Protein AF-A0A7S3A4P8-F1 (afdb_monomer_lite)

Radius of gyration: 25.16 Å; chains: 1; bounding box: 89×38×75 Å

Structure (mmCIF, N/CA/C/O backbone):
data_AF-A0A7S3A4P8-F1
#
_entry.id   AF-A0A7S3A4P8-F1
#
loop_
_atom_site.group_PDB
_atom_site.id
_atom_site.type_symbol
_atom_site.label_atom_id
_atom_site.label_alt_id
_atom_site.label_comp_id
_atom_site.label_asym_id
_atom_site.label_entity_id
_atom_site.label_seq_id
_atom_site.pdbx_PDB_ins_code
_atom_site.Cartn_x
_atom_site.Cartn_y
_atom_site.Cartn_z
_atom_site.occupancy
_atom_site.B_iso_or_equiv
_atom_site.auth_seq_id
_atom_site.auth_comp_id
_atom_site.auth_asym_id
_atom_site.auth_atom_id
_atom_site.pdbx_PDB_model_num
ATOM 1 N N . MET A 1 1 ? -5.738 13.377 -5.990 1.00 32.62 1 MET A N 1
ATOM 2 C CA . MET A 1 1 ? -5.061 13.001 -4.721 1.00 32.62 1 MET A CA 1
ATOM 3 C C . MET A 1 1 ? -5.309 13.958 -3.546 1.00 32.62 1 MET A C 1
ATOM 5 O O . MET A 1 1 ? -5.282 13.482 -2.419 1.00 32.62 1 MET A O 1
ATOM 9 N N . VAL A 1 2 ? -5.597 15.255 -3.749 1.00 24.94 2 VAL A N 1
ATOM 10 C CA . VAL A 1 2 ? -5.834 16.219 -2.642 1.00 24.94 2 VAL A CA 1
ATOM 11 C C . VAL A 1 2 ? -7.031 15.843 -1.745 1.00 24.94 2 VAL A C 1
ATOM 13 O O . VAL A 1 2 ? -6.952 16.003 -0.531 1.00 24.94 2 VAL A O 1
ATOM 16 N N . HIS A 1 3 ? -8.093 15.246 -2.296 1.00 33.25 3 HIS A N 1
ATOM 17 C CA . HIS A 1 3 ? -9.277 14.867 -1.512 1.00 33.25 3 HIS A CA 1
ATOM 18 C C . HIS A 1 3 ? -9.057 13.696 -0.534 1.00 33.25 3 HIS A C 1
ATOM 20 O O . HIS A 1 3 ? -9.691 13.667 0.513 1.00 33.25 3 HIS A O 1
ATOM 26 N N . LEU A 1 4 ? -8.127 12.768 -0.796 1.00 40.97 4 LEU A N 1
ATOM 27 C CA . LEU A 1 4 ? -7.913 11.577 0.049 1.00 40.97 4 LEU A CA 1
ATOM 28 C C . LEU A 1 4 ? -7.166 11.871 1.359 1.00 40.97 4 LEU A C 1
ATOM 30 O O . LEU A 1 4 ? -7.434 11.226 2.372 1.00 40.97 4 LEU A O 1
ATOM 34 N N . ARG A 1 5 ? -6.307 12.901 1.386 1.00 39.91 5 ARG A N 1
ATOM 35 C CA . ARG A 1 5 ? -5.620 13.329 2.621 1.00 39.91 5 ARG A CA 1
ATOM 36 C C . ARG A 1 5 ? -6.593 13.820 3.699 1.00 39.91 5 ARG A C 1
ATOM 38 O O . ARG A 1 5 ? -6.334 13.623 4.883 1.00 39.91 5 ARG A O 1
ATOM 45 N N . GLN A 1 6 ? -7.723 14.413 3.304 1.00 45.78 6 GLN A N 1
ATOM 46 C CA . GLN A 1 6 ? -8.772 14.834 4.240 1.00 45.78 6 GLN A CA 1
ATOM 47 C C . GLN A 1 6 ? -9.536 13.636 4.827 1.00 45.78 6 GLN A C 1
ATOM 49 O O . GLN A 1 6 ? -9.876 13.660 6.006 1.00 45.78 6 GLN A O 1
ATOM 54 N N . PHE A 1 7 ? -9.740 12.554 4.066 1.00 52.50 7 PHE A N 1
ATOM 55 C CA . PHE A 1 7 ? -10.473 11.375 4.549 1.00 52.50 7 PHE A CA 1
ATOM 56 C C . PHE A 1 7 ? -9.716 10.580 5.615 1.00 52.50 7 PHE A C 1
ATOM 58 O O . PHE A 1 7 ? -10.339 10.105 6.563 1.00 52.50 7 PHE A O 1
ATOM 65 N N . PHE A 1 8 ? -8.384 10.488 5.539 1.00 56.59 8 PHE A N 1
ATOM 66 C CA . PHE A 1 8 ? -7.608 9.817 6.590 1.00 56.59 8 PHE A CA 1
ATOM 67 C C . PHE A 1 8 ? -7.733 10.522 7.954 1.00 56.59 8 PHE A C 1
ATOM 69 O O . PHE A 1 8 ? -7.636 9.890 9.001 1.00 56.59 8 PHE A O 1
ATOM 76 N N . ALA A 1 9 ? -8.004 11.832 7.990 1.00 59.31 9 ALA A N 1
ATOM 77 C CA . ALA A 1 9 ? -8.323 12.525 9.242 1.00 59.31 9 ALA A CA 1
ATOM 78 C C . ALA A 1 9 ? -9.655 12.065 9.871 1.00 59.31 9 ALA A C 1
ATOM 80 O O . ALA A 1 9 ? -9.803 12.142 11.085 1.00 59.31 9 ALA A O 1
ATOM 81 N N . LEU A 1 10 ? -10.599 11.547 9.078 1.00 61.94 10 LEU A N 1
ATOM 82 C CA . LEU A 1 10 ? -11.950 11.195 9.537 1.00 61.94 10 LEU A CA 1
ATOM 83 C C . LEU A 1 10 ? -12.049 9.812 10.193 1.00 61.94 10 LEU A C 1
ATOM 85 O O . LEU A 1 10 ? -12.981 9.571 10.962 1.00 61.94 10 LEU A O 1
ATOM 89 N N . VAL A 1 11 ? -11.114 8.915 9.870 1.00 74.12 11 VAL A N 1
ATOM 90 C CA . VAL A 1 11 ? -11.116 7.507 10.309 1.00 74.12 11 VAL A CA 1
ATOM 91 C C . VAL A 1 11 ? -9.957 7.160 11.249 1.00 74.12 11 VAL A C 1
ATOM 93 O O . VAL A 1 11 ? -9.814 6.006 11.647 1.00 74.12 11 VAL A O 1
ATOM 96 N N . ARG A 1 12 ? -9.108 8.134 11.600 1.00 77.19 12 ARG A N 1
ATOM 97 C CA . ARG A 1 12 ? -8.038 7.968 12.594 1.00 77.19 12 ARG A CA 1
ATOM 98 C C . ARG A 1 12 ? -8.601 7.823 14.006 1.00 77.19 12 ARG A C 1
ATOM 100 O O . ARG A 1 12 ? -9.715 8.257 14.279 1.00 77.19 12 ARG A O 1
ATOM 107 N N . TYR A 1 13 ? -7.805 7.247 14.906 1.00 78.44 13 TYR A N 1
ATOM 108 C CA . TYR A 1 13 ? -8.153 7.211 16.322 1.00 78.44 13 TYR A CA 1
ATOM 109 C C . TYR A 1 13 ? -8.123 8.622 16.945 1.00 78.44 13 TYR A C 1
ATOM 111 O O . TYR A 1 13 ? -7.367 9.483 16.478 1.00 78.44 13 TYR A O 1
ATOM 119 N N . PRO A 1 14 ? -8.899 8.864 18.022 1.00 76.00 14 PRO A N 1
ATOM 120 C CA . PRO A 1 14 ? -9.056 10.188 18.628 1.00 76.00 14 PRO A CA 1
ATOM 121 C C . PRO A 1 14 ? -7.766 10.957 18.969 1.00 76.00 14 PRO A C 1
ATOM 123 O O . PRO A 1 14 ? -7.752 12.162 18.720 1.00 76.00 14 PRO A O 1
ATOM 126 N N . PRO A 1 15 ? -6.670 10.333 19.457 1.00 75.69 15 PRO A N 1
ATOM 127 C CA . PRO A 1 15 ? -5.444 11.071 19.781 1.00 75.69 15 PRO A CA 1
ATOM 128 C C . PRO A 1 15 ? -4.848 11.848 18.598 1.00 75.69 15 PRO A C 1
ATOM 130 O O . PRO A 1 15 ? -4.254 12.903 18.791 1.00 75.69 15 PRO A O 1
ATOM 133 N N . LEU A 1 16 ? -5.046 11.375 17.359 1.00 70.06 16 LEU A N 1
ATOM 134 C CA . LEU A 1 16 ? -4.562 12.064 16.155 1.00 70.06 16 LEU A CA 1
ATOM 135 C C . LEU A 1 16 ? -5.534 13.108 15.594 1.00 70.06 16 LEU A C 1
ATOM 137 O O . LEU A 1 16 ? -5.172 13.824 14.660 1.00 70.06 16 LEU A O 1
ATOM 141 N N . ALA A 1 17 ? -6.755 13.196 16.123 1.00 66.50 17 ALA A N 1
ATOM 142 C CA . ALA A 1 17 ? -7.724 14.220 15.734 1.00 66.50 17 ALA A CA 1
ATOM 143 C C . ALA A 1 17 ? -7.526 15.541 16.502 1.00 66.50 17 ALA A C 1
ATOM 145 O O . ALA A 1 17 ? -8.102 16.561 16.136 1.00 66.50 17 ALA A O 1
ATOM 146 N N . CYS A 1 18 ? -6.677 15.549 17.533 1.00 65.88 18 CYS A N 1
ATOM 147 C CA . CYS A 1 18 ? -6.328 16.730 18.317 1.00 65.88 18 CYS A CA 1
ATOM 148 C C . CYS A 1 18 ? -5.324 17.641 17.594 1.00 65.88 18 CYS A C 1
ATOM 150 O O . CYS A 1 18 ? -4.137 17.633 17.914 1.00 65.88 18 CYS A O 1
ATOM 152 N N . ASN A 1 19 ? -5.791 18.449 16.636 1.00 58.31 19 ASN A N 1
ATOM 153 C CA . ASN A 1 19 ? -5.003 19.567 16.096 1.00 58.31 19 ASN A CA 1
ATOM 154 C C . ASN A 1 19 ? -5.869 20.594 15.326 1.00 58.31 19 ASN A C 1
ATOM 156 O O . ASN A 1 19 ? -6.194 20.335 14.166 1.00 58.31 19 ASN A O 1
ATOM 160 N N . PRO A 1 20 ? -6.240 21.772 15.877 1.00 61.41 20 PRO A N 1
ATOM 161 C CA . PRO A 1 20 ? -6.167 22.232 17.273 1.00 61.41 20 PRO A CA 1
ATOM 162 C C . PRO A 1 20 ? -7.420 21.888 18.098 1.00 61.41 20 PRO A C 1
ATOM 164 O O . PRO A 1 20 ? -7.458 22.099 19.306 1.00 61.41 20 PRO A O 1
ATOM 167 N N . THR A 1 21 ? -8.474 21.389 17.454 1.00 59.25 21 THR A N 1
ATOM 168 C CA . THR A 1 21 ? -9.734 21.037 18.106 1.00 59.25 21 THR A CA 1
ATOM 169 C C . THR A 1 21 ? -9.764 19.524 18.265 1.00 59.25 21 THR A C 1
ATOM 171 O O . THR A 1 21 ? -9.708 18.801 17.281 1.00 59.25 21 THR A O 1
ATOM 174 N N . CYS A 1 22 ? -9.789 19.028 19.503 1.00 73.00 22 CYS A N 1
ATOM 175 C CA . CYS A 1 22 ? -9.879 17.600 19.836 1.00 73.00 22 CYS A CA 1
ATOM 176 C C . CYS A 1 22 ? -11.269 17.031 19.530 1.00 73.00 22 CYS A C 1
ATOM 178 O O . CYS A 1 22 ? -11.957 16.488 20.396 1.00 73.00 22 CYS A O 1
ATOM 180 N N . LEU A 1 23 ? -11.720 17.224 18.294 1.00 80.25 23 LEU A N 1
ATOM 181 C CA . LEU A 1 23 ? -12.995 16.723 17.832 1.00 80.25 23 LEU A CA 1
ATOM 182 C C . LEU A 1 23 ? -12.914 15.210 17.737 1.00 80.25 23 LEU A C 1
ATOM 184 O O . LEU A 1 23 ? -11.952 14.639 17.221 1.00 80.25 23 LEU A O 1
ATOM 188 N N . LYS A 1 24 ? -13.963 14.558 18.229 1.00 82.44 24 LYS A N 1
ATOM 189 C CA . LYS A 1 24 ? -14.109 13.123 18.064 1.00 82.44 24 LYS A CA 1
ATOM 190 C C . LYS A 1 24 ? -14.155 12.800 16.559 1.00 82.44 24 LYS A C 1
ATOM 192 O O . LYS A 1 24 ? -14.921 13.454 15.844 1.00 82.44 24 LYS A O 1
ATOM 197 N N . PRO A 1 25 ? -13.355 11.833 16.069 1.00 85.44 25 PRO A N 1
ATOM 198 C CA . PRO A 1 25 ? -13.359 11.467 14.659 1.00 85.44 25 PRO A CA 1
ATOM 199 C C . PRO A 1 25 ? -14.766 11.103 14.174 1.00 85.44 25 PRO A C 1
ATOM 201 O O . PRO A 1 25 ? -15.573 10.538 14.918 1.00 85.44 25 PRO A O 1
ATOM 204 N N . VAL A 1 26 ? -15.070 11.405 12.910 1.00 87.25 26 VAL A N 1
ATOM 205 C CA . VAL A 1 26 ? -16.412 11.186 12.344 1.00 87.25 26 VAL A CA 1
ATOM 206 C C . VAL A 1 26 ? -16.817 9.718 12.424 1.00 87.25 26 VAL A C 1
ATOM 208 O O . VAL A 1 26 ? -17.963 9.421 12.759 1.00 87.25 26 VAL A O 1
ATOM 211 N N . PHE A 1 27 ? -15.890 8.792 12.170 1.00 88.88 27 PHE A N 1
ATOM 212 C CA . PHE A 1 27 ? -16.201 7.369 12.265 1.00 88.88 27 PHE A CA 1
ATOM 213 C C . PHE A 1 27 ? -16.569 6.951 13.700 1.00 88.88 27 PHE A C 1
ATOM 215 O O . PHE A 1 27 ? -17.558 6.249 13.903 1.00 88.88 27 PHE A O 1
ATOM 222 N N . ASP A 1 28 ? -15.866 7.474 14.706 1.00 89.56 28 ASP A N 1
ATOM 223 C CA . ASP A 1 28 ? -16.180 7.257 16.122 1.00 89.56 28 ASP A CA 1
ATOM 224 C C . ASP A 1 28 ? -17.555 7.828 16.517 1.00 89.56 28 ASP A C 1
ATOM 226 O O . ASP A 1 28 ? -18.261 7.253 17.353 1.00 89.56 28 ASP A O 1
ATOM 230 N N . GLU A 1 29 ? -17.972 8.951 15.924 1.00 90.62 29 GLU A N 1
ATOM 231 C CA . GLU A 1 29 ? -19.337 9.472 16.075 1.00 90.62 29 GLU A CA 1
ATOM 232 C C . GLU A 1 29 ? -20.377 8.551 15.430 1.00 90.62 29 GLU A C 1
ATOM 234 O O . GLU A 1 29 ? -21.422 8.281 16.027 1.00 90.62 29 GLU A O 1
ATOM 239 N N . MET A 1 30 ? -20.099 8.026 14.235 1.00 91.94 30 MET A N 1
ATOM 240 C CA . MET A 1 30 ? -21.000 7.097 13.547 1.00 91.94 30 MET A CA 1
ATOM 241 C C . MET A 1 30 ? -21.188 5.800 14.337 1.00 91.94 30 MET A C 1
ATOM 243 O O . MET A 1 30 ? -22.325 5.347 14.490 1.00 91.94 30 MET A O 1
ATOM 247 N N . VAL A 1 31 ? -20.107 5.237 14.880 1.00 92.38 31 VAL A N 1
ATOM 248 C CA . VAL A 1 31 ? -20.152 4.058 15.759 1.00 92.38 31 VAL A CA 1
ATOM 249 C C . VAL A 1 31 ? -20.925 4.384 17.039 1.00 92.38 31 VAL A C 1
ATOM 251 O O . VAL A 1 31 ? -21.891 3.695 17.369 1.00 92.38 31 VAL A O 1
ATOM 254 N N . GLY A 1 32 ? -20.581 5.484 17.720 1.00 92.56 32 GLY A N 1
ATOM 255 C CA . GLY A 1 32 ? -21.227 5.888 18.975 1.00 92.56 32 GLY A CA 1
ATOM 256 C C . GLY A 1 32 ? -22.731 6.154 18.843 1.00 92.56 32 GLY A C 1
ATOM 257 O O . GLY A 1 32 ? -23.499 5.862 19.758 1.00 92.56 32 GLY A O 1
ATOM 258 N N . ARG A 1 33 ? -23.174 6.651 17.682 1.00 94.31 33 ARG A N 1
ATOM 259 C CA . ARG A 1 33 ? -24.592 6.899 17.363 1.00 94.31 33 ARG A CA 1
ATOM 260 C C . ARG A 1 33 ? -25.286 5.717 16.678 1.00 94.31 33 ARG A C 1
ATOM 262 O O . ARG A 1 33 ? -26.413 5.885 16.208 1.00 94.31 33 ARG A O 1
ATOM 269 N N . LYS A 1 34 ? -24.634 4.550 16.589 1.00 92.56 34 LYS A N 1
ATOM 270 C CA . LYS A 1 34 ? -25.152 3.330 15.937 1.00 92.56 34 LYS A CA 1
ATOM 271 C C . LYS A 1 34 ? -25.607 3.566 14.487 1.00 92.56 34 LYS A C 1
ATOM 273 O O . LYS A 1 34 ? -26.626 3.039 14.046 1.00 92.56 34 LYS A O 1
ATOM 278 N N . LYS A 1 35 ? -24.875 4.407 13.749 1.00 93.31 35 LYS A N 1
ATOM 279 C CA . LYS A 1 35 ? -25.101 4.679 12.316 1.00 93.31 35 LYS A CA 1
ATOM 280 C C . LYS A 1 35 ? -24.370 3.699 11.402 1.00 93.31 35 LYS A C 1
ATOM 282 O O . LYS A 1 35 ? -24.692 3.629 10.222 1.00 93.31 35 LYS A O 1
ATOM 287 N N . VAL A 1 36 ? -23.421 2.943 11.945 1.00 92.75 36 VAL A N 1
ATOM 288 C CA . VAL A 1 36 ? -22.741 1.827 11.279 1.00 92.75 36 VAL A CA 1
ATOM 289 C C . VAL A 1 36 ? -22.970 0.550 12.075 1.00 92.75 36 VAL A C 1
ATOM 291 O O . VAL A 1 36 ? -23.146 0.602 13.292 1.00 92.75 36 VAL A O 1
ATOM 294 N N . LYS A 1 37 ? -23.012 -0.586 11.374 1.00 90.19 37 LYS A N 1
ATOM 295 C CA . LYS A 1 37 ? -23.332 -1.887 11.971 1.00 90.19 37 LYS A CA 1
ATOM 296 C C . LYS A 1 37 ? -22.227 -2.382 12.904 1.00 90.19 37 LYS A C 1
ATOM 298 O O . LYS A 1 37 ? -22.518 -2.824 14.007 1.00 90.19 37 LYS A O 1
ATOM 303 N N . GLU A 1 38 ? -20.985 -2.294 12.446 1.00 94.31 38 GLU A N 1
ATOM 304 C CA . GLU A 1 38 ? -19.797 -2.734 13.174 1.00 94.31 38 GLU A CA 1
ATOM 305 C C . GLU A 1 38 ? -18.810 -1.566 13.307 1.00 94.31 38 GLU A C 1
ATOM 307 O O . GLU A 1 38 ? -18.786 -0.669 12.459 1.00 94.31 38 GLU A O 1
ATOM 312 N N . ASP A 1 39 ? -17.954 -1.590 14.331 1.00 95.56 39 ASP A N 1
ATOM 313 C CA . ASP A 1 39 ? -16.774 -0.714 14.399 1.00 95.56 39 ASP A CA 1
ATOM 314 C C . ASP A 1 39 ? -15.693 -1.248 13.444 1.00 95.56 39 ASP A C 1
ATOM 316 O O . ASP A 1 39 ? -14.699 -1.855 13.839 1.00 95.56 39 ASP A O 1
ATOM 320 N N . MET A 1 40 ? -15.977 -1.133 12.149 1.00 95.31 40 MET A N 1
ATOM 321 C CA . MET A 1 40 ? -15.148 -1.639 11.064 1.00 95.31 40 MET A CA 1
ATOM 322 C C . MET A 1 40 ? -15.393 -0.832 9.796 1.00 95.31 40 MET A C 1
ATOM 324 O O . MET A 1 40 ? -16.529 -0.470 9.497 1.00 95.31 40 MET A O 1
ATOM 328 N N . PHE A 1 41 ? -14.356 -0.597 9.006 1.00 94.81 41 PHE A N 1
ATOM 329 C CA . PHE A 1 41 ? -14.502 -0.070 7.651 1.00 94.81 41 PHE A CA 1
ATOM 330 C C . PHE A 1 41 ? -13.498 -0.733 6.714 1.00 94.81 41 PHE A C 1
ATOM 332 O O . PHE A 1 41 ? -12.514 -1.311 7.165 1.00 94.81 41 PHE A O 1
ATOM 339 N N . SER A 1 42 ? -13.723 -0.655 5.408 1.00 93.75 42 SER A N 1
ATOM 340 C CA . SER A 1 42 ? -12.766 -1.152 4.418 1.00 93.75 42 SER A CA 1
ATOM 341 C C . SER A 1 42 ? -12.573 -0.165 3.286 1.00 93.75 42 SER A C 1
ATOM 343 O O . SER A 1 42 ? -13.532 0.489 2.871 1.00 93.75 42 SER A O 1
ATOM 345 N N . ILE A 1 43 ? -11.352 -0.103 2.767 1.00 91.00 43 ILE A N 1
ATOM 346 C CA . ILE A 1 43 ? -10.963 0.768 1.664 1.00 91.00 43 ILE A CA 1
ATOM 347 C C . ILE A 1 43 ? -10.485 -0.089 0.505 1.00 91.00 43 ILE A C 1
ATOM 349 O O . ILE A 1 43 ? -9.692 -1.012 0.686 1.00 91.00 43 ILE A O 1
ATOM 353 N N . CYS A 1 44 ? -10.946 0.266 -0.685 1.00 87.75 44 CYS A N 1
ATOM 354 C CA . CYS A 1 44 ? -10.480 -0.309 -1.926 1.00 87.75 44 CYS A CA 1
ATOM 355 C C . CYS A 1 44 ? -10.151 0.791 -2.929 1.00 87.75 44 CYS A C 1
ATOM 357 O O . CYS A 1 44 ? -11.019 1.624 -3.195 1.00 87.75 44 CYS A O 1
ATOM 359 N N . PHE A 1 45 ? -8.937 0.804 -3.487 1.00 82.44 45 PHE A N 1
ATOM 360 C CA . PHE A 1 45 ? -8.583 1.745 -4.551 1.00 82.44 45 PHE A CA 1
ATOM 361 C C . PHE A 1 45 ? -8.652 1.112 -5.933 1.00 82.44 45 PHE A C 1
ATOM 363 O O . PHE A 1 45 ? -8.212 -0.012 -6.159 1.00 82.44 45 PHE A O 1
ATOM 370 N N . ALA A 1 46 ? -9.172 1.891 -6.875 1.00 72.25 46 ALA A N 1
ATOM 371 C CA . ALA A 1 46 ? -9.233 1.581 -8.292 1.00 72.25 46 ALA A CA 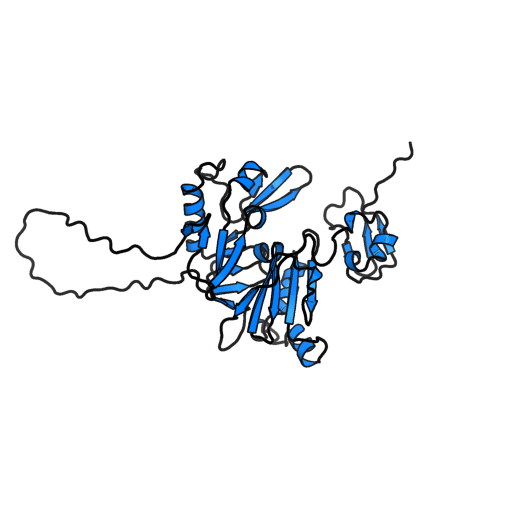1
ATOM 372 C C . ALA A 1 46 ? -8.622 2.738 -9.096 1.00 72.25 46 ALA A C 1
ATOM 374 O O . ALA A 1 46 ? -8.585 3.874 -8.632 1.00 72.25 46 ALA A O 1
ATOM 375 N N . GLY A 1 47 ? -8.171 2.478 -10.328 1.00 60.97 47 GLY A N 1
ATOM 376 C CA . GLY A 1 47 ? -7.415 3.465 -11.117 1.00 60.97 47 GLY A CA 1
ATOM 377 C C . GLY A 1 47 ? -8.084 4.844 -11.252 1.00 60.97 47 GLY A C 1
ATOM 378 O O . GLY A 1 47 ? -7.401 5.858 -11.170 1.00 60.97 47 GLY A O 1
ATOM 379 N N . ALA A 1 48 ? -9.413 4.892 -11.401 1.00 54.41 48 ALA A N 1
ATOM 380 C CA . ALA A 1 48 ? -10.185 6.137 -11.508 1.00 54.41 48 ALA A CA 1
ATOM 381 C C . ALA A 1 48 ? -11.074 6.434 -10.279 1.00 54.41 48 ALA A C 1
ATOM 383 O O . ALA A 1 48 ? -11.904 7.339 -10.339 1.00 54.41 48 ALA A O 1
ATOM 384 N N . GLY A 1 49 ? -10.939 5.677 -9.182 1.00 68.94 49 GLY A N 1
ATOM 385 C CA . GLY A 1 49 ? -11.866 5.755 -8.050 1.00 68.94 49 GLY A CA 1
ATOM 386 C C . GLY A 1 49 ? -11.573 4.752 -6.935 1.00 68.94 49 GLY A C 1
ATOM 387 O O . GLY A 1 49 ? -10.423 4.509 -6.572 1.00 68.94 49 GLY A O 1
ATOM 388 N N . GLY A 1 50 ? -12.625 4.178 -6.363 1.00 76.94 50 GLY A N 1
ATOM 389 C CA . GLY A 1 50 ? -12.520 3.244 -5.247 1.00 76.94 50 GLY A CA 1
ATOM 390 C C . GLY A 1 50 ? -13.772 3.250 -4.382 1.00 76.94 50 GLY A C 1
ATOM 391 O O . GLY A 1 50 ? -14.704 4.012 -4.630 1.00 76.94 50 GLY A O 1
ATOM 392 N N . SER A 1 51 ? -13.783 2.427 -3.337 1.00 81.62 51 SER A N 1
ATOM 393 C CA . SER A 1 51 ? -14.876 2.397 -2.364 1.00 81.62 51 SER A CA 1
ATOM 394 C C . SER A 1 51 ? -14.375 2.446 -0.934 1.00 81.62 51 SER A C 1
ATOM 396 O O . SER A 1 51 ? -13.342 1.873 -0.583 1.00 81.62 51 SER A O 1
ATOM 398 N N . LEU A 1 52 ? -15.160 3.141 -0.117 1.00 87.19 52 LEU A N 1
ATOM 399 C CA . LEU A 1 52 ? -15.088 3.144 1.330 1.00 87.19 52 LEU A CA 1
ATOM 400 C C . LEU A 1 52 ? -16.389 2.530 1.848 1.00 87.19 52 LEU A C 1
ATOM 402 O O . LEU A 1 52 ? -17.463 3.115 1.699 1.00 87.19 52 LEU A O 1
ATOM 406 N N . VAL A 1 53 ? -16.288 1.364 2.476 1.00 87.88 53 VAL A N 1
ATOM 407 C CA . VAL A 1 53 ? -17.426 0.705 3.127 1.00 87.88 53 VAL A CA 1
ATOM 408 C C . VAL A 1 53 ? -17.343 0.975 4.618 1.00 87.88 53 VAL A C 1
ATOM 410 O O . VAL A 1 53 ? -16.330 0.677 5.242 1.00 87.88 53 VAL A O 1
ATOM 413 N N . LEU A 1 54 ? -18.409 1.530 5.190 1.00 91.69 54 LEU A N 1
ATOM 414 C CA . LEU A 1 54 ? -18.515 1.818 6.619 1.00 91.69 54 LEU A CA 1
ATOM 415 C C . LEU A 1 54 ? -19.399 0.766 7.298 1.00 91.69 54 LEU A C 1
ATOM 417 O O . LEU A 1 54 ? -20.504 0.483 6.840 1.00 91.69 54 LEU A O 1
ATOM 421 N N . GLY A 1 55 ? -18.928 0.203 8.406 1.00 92.69 55 GLY A N 1
ATOM 422 C CA . GLY A 1 55 ? -19.614 -0.845 9.163 1.00 92.69 55 GLY A CA 1
ATOM 423 C C . GLY A 1 55 ? -19.423 -2.266 8.635 1.00 92.69 55 GLY A C 1
ATOM 424 O O . GLY A 1 55 ? -20.216 -3.141 8.982 1.00 92.69 55 GLY A O 1
ATOM 425 N N . GLY A 1 56 ? -18.439 -2.504 7.766 1.00 93.31 56 GLY A N 1
ATOM 426 C CA . GLY A 1 56 ? -18.340 -3.744 7.004 1.00 93.31 56 GLY A CA 1
ATOM 427 C C . GLY A 1 56 ? -17.203 -3.758 5.982 1.00 93.31 56 GLY A C 1
ATOM 428 O O . GLY A 1 56 ? -16.420 -2.815 5.892 1.00 93.31 56 GLY A O 1
ATOM 429 N N . PHE A 1 57 ? -17.179 -4.818 5.176 1.00 92.75 57 PHE A N 1
ATOM 430 C CA . PHE A 1 57 ? -16.526 -4.859 3.867 1.00 92.75 57 PHE A CA 1
ATOM 431 C C . PHE A 1 57 ? -17.445 -5.592 2.877 1.00 92.75 57 PHE A C 1
ATOM 433 O O . PHE A 1 57 ? -18.281 -6.396 3.297 1.00 92.75 57 PHE A O 1
ATOM 440 N N . ASP A 1 58 ? -17.312 -5.319 1.577 1.00 88.81 58 ASP A N 1
ATOM 441 C CA . ASP A 1 58 ? -18.030 -6.063 0.532 1.00 88.81 58 ASP A CA 1
ATOM 442 C C . ASP A 1 58 ? -17.134 -7.176 -0.017 1.00 88.81 58 ASP A C 1
ATOM 444 O O . ASP A 1 58 ? -16.099 -6.910 -0.632 1.00 88.81 58 ASP A O 1
ATOM 448 N N . ALA A 1 59 ? -17.541 -8.430 0.186 1.00 89.50 59 ALA A N 1
ATOM 449 C CA . ALA A 1 59 ? -16.807 -9.596 -0.293 1.00 89.50 59 ALA A CA 1
ATOM 450 C C . ALA A 1 59 ? -16.666 -9.630 -1.824 1.00 89.50 59 ALA A C 1
ATOM 452 O O . ALA A 1 59 ? -15.714 -10.219 -2.323 1.00 89.50 59 ALA A O 1
ATOM 453 N N . LYS A 1 60 ? -17.554 -8.962 -2.575 1.00 86.50 60 LYS A N 1
ATOM 454 C CA . LYS A 1 60 ? -17.453 -8.857 -4.041 1.00 86.50 60 LYS A CA 1
ATOM 455 C C . LYS A 1 60 ? -16.263 -8.016 -4.503 1.00 86.50 60 LYS A C 1
ATOM 457 O O . LYS A 1 60 ? -15.919 -8.062 -5.675 1.00 86.50 60 LYS A O 1
ATOM 462 N N . MET A 1 61 ? -15.657 -7.228 -3.613 1.00 87.88 61 MET A N 1
ATOM 463 C CA . MET A 1 61 ? -14.437 -6.475 -3.912 1.00 87.88 61 MET A CA 1
ATOM 464 C C . MET A 1 61 ? -13.164 -7.307 -3.714 1.00 87.88 61 MET A C 1
ATOM 466 O O . MET A 1 61 ? -12.083 -6.818 -4.024 1.00 87.88 61 MET A O 1
ATOM 470 N N . ALA A 1 62 ? -13.266 -8.532 -3.193 1.00 91.06 62 ALA A N 1
ATOM 471 C CA . ALA A 1 62 ? -12.128 -9.383 -2.877 1.00 91.06 62 ALA A CA 1
ATOM 472 C C . ALA A 1 62 ? -12.061 -10.600 -3.814 1.00 91.06 62 ALA A C 1
ATOM 474 O O . ALA A 1 62 ? -13.013 -11.370 -3.914 1.00 91.06 62 ALA A O 1
ATOM 475 N N . LYS A 1 63 ? -10.901 -10.809 -4.443 1.00 91.56 63 LYS A N 1
ATOM 476 C CA . LYS A 1 63 ? -10.557 -12.027 -5.198 1.00 91.56 63 LYS A CA 1
ATOM 477 C C . LYS A 1 63 ? -10.132 -13.178 -4.304 1.00 91.56 63 LYS A C 1
ATOM 479 O O . LYS A 1 63 ? -10.292 -14.342 -4.659 1.00 91.56 63 LYS A O 1
ATOM 484 N N . SER A 1 64 ? -9.529 -12.853 -3.166 1.00 93.06 64 SER A N 1
ATOM 485 C CA . SER A 1 64 ? -9.047 -13.826 -2.195 1.00 93.06 64 SER A CA 1
ATOM 486 C C . SER A 1 64 ? -9.830 -13.715 -0.894 1.00 93.06 64 SER A C 1
ATOM 488 O O . SER A 1 64 ? -10.451 -12.695 -0.596 1.00 93.06 64 SER A O 1
ATOM 490 N N . ARG A 1 65 ? -9.771 -14.764 -0.069 1.00 95.56 65 ARG A N 1
ATOM 491 C CA . ARG A 1 65 ? -10.205 -14.632 1.324 1.00 95.56 65 ARG A CA 1
ATOM 492 C C . ARG A 1 65 ? -9.289 -13.630 2.035 1.00 95.56 65 ARG A C 1
ATOM 494 O O . ARG A 1 65 ? -8.080 -13.680 1.793 1.00 95.56 65 ARG A O 1
AT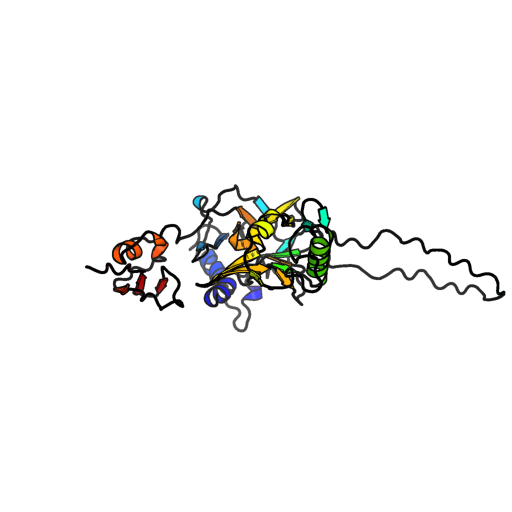OM 501 N N . PRO A 1 66 ? -9.829 -12.750 2.895 1.00 97.44 66 PRO A N 1
ATOM 502 C CA . PRO A 1 66 ? -8.985 -11.887 3.696 1.00 97.44 66 PRO A CA 1
ATOM 503 C C . PRO A 1 66 ? -8.154 -12.696 4.688 1.00 97.44 66 PRO A C 1
ATOM 505 O O . PRO A 1 66 ? -8.703 -13.537 5.407 1.00 97.44 66 PRO A O 1
ATOM 508 N N . PHE A 1 67 ? -6.862 -12.403 4.761 1.00 98.38 67 PHE A N 1
ATOM 509 C CA . PHE A 1 67 ? -6.048 -12.753 5.919 1.00 98.38 67 PHE A CA 1
ATOM 510 C C . PHE A 1 67 ? -6.029 -11.574 6.892 1.00 98.38 67 PHE A C 1
ATOM 512 O O . PHE A 1 67 ? -6.301 -10.436 6.502 1.00 98.38 67 PHE A O 1
ATOM 519 N N . TYR A 1 68 ? -5.745 -11.840 8.167 1.00 98.50 68 TYR A N 1
ATOM 520 C CA . TYR A 1 68 ? -5.795 -10.823 9.215 1.00 98.50 68 TYR A CA 1
ATOM 521 C C . TYR A 1 68 ? -4.508 -10.777 10.022 1.00 98.50 68 TYR A C 1
ATOM 523 O O . TYR A 1 68 ? -3.947 -11.810 10.381 1.00 98.50 68 TYR A O 1
ATOM 531 N N . VAL A 1 69 ? -4.102 -9.564 10.378 1.00 98.31 69 VAL A N 1
ATOM 532 C CA . VAL A 1 69 ? -2.940 -9.283 11.217 1.00 98.31 69 VAL A CA 1
ATOM 533 C C . VAL A 1 69 ? -3.378 -8.475 12.441 1.00 98.31 69 VAL A C 1
ATOM 535 O O . VAL A 1 69 ? -4.133 -7.507 12.297 1.00 98.31 69 VAL A O 1
ATOM 538 N N . PRO A 1 70 ? -2.967 -8.854 13.662 1.00 98.00 70 PRO A N 1
ATOM 539 C CA . PRO A 1 70 ? -3.325 -8.103 14.859 1.00 98.00 70 PRO A CA 1
ATOM 540 C C . PRO A 1 70 ? -2.765 -6.679 14.824 1.00 98.00 70 PRO A C 1
ATOM 542 O O . PRO A 1 70 ? -1.614 -6.461 14.438 1.00 98.00 70 PRO A O 1
ATOM 545 N N . LEU A 1 71 ? -3.559 -5.712 15.282 1.00 96.56 71 LEU A N 1
ATOM 546 C CA . LEU A 1 71 ? -3.036 -4.394 15.617 1.00 96.56 71 LEU A CA 1
ATOM 547 C C . LEU A 1 71 ? -2.172 -4.505 16.874 1.00 96.56 71 LEU A C 1
ATOM 549 O O . LEU A 1 71 ? -2.538 -5.185 17.838 1.00 96.56 71 LEU A O 1
ATOM 553 N N . LEU A 1 72 ? -1.047 -3.794 16.893 1.00 93.62 72 LEU A N 1
ATOM 554 C CA . LEU A 1 72 ? -0.214 -3.706 18.086 1.00 93.62 72 LEU A CA 1
ATOM 555 C C . LEU A 1 72 ? -0.977 -2.999 19.212 1.00 93.62 72 LEU A C 1
ATOM 557 O O . LEU A 1 72 ? -1.743 -2.058 18.988 1.00 93.62 72 LEU A O 1
ATOM 561 N N . LYS A 1 73 ? -0.774 -3.477 20.442 1.00 89.12 73 LYS A N 1
ATOM 562 C CA . LYS A 1 73 ? -1.348 -2.854 21.634 1.00 89.12 73 LYS A CA 1
ATOM 563 C C . LYS A 1 73 ? -0.529 -1.620 21.990 1.00 89.12 73 LYS A C 1
ATOM 565 O O . LYS A 1 73 ? 0.650 -1.727 22.308 1.00 89.12 73 LYS A O 1
ATOM 570 N N . GLU A 1 74 ? -1.177 -0.466 21.974 1.00 83.25 74 GLU A N 1
ATOM 571 C CA . GLU A 1 74 ? -0.594 0.815 22.363 1.00 83.25 74 GLU A CA 1
ATOM 572 C C . GLU A 1 74 ? -1.393 1.395 23.532 1.00 83.25 74 GLU A C 1
ATOM 574 O O . GLU A 1 74 ? -2.607 1.196 23.617 1.00 83.25 74 GLU A O 1
ATOM 579 N N . LYS A 1 75 ? -0.717 2.115 24.437 1.00 76.62 75 LYS A N 1
ATOM 580 C CA . LYS A 1 75 ? -1.366 2.784 25.578 1.00 76.62 75 LYS A CA 1
ATOM 581 C C . LYS A 1 75 ? -2.416 3.795 25.106 1.00 76.62 75 LYS A C 1
ATOM 583 O O . LYS A 1 75 ? -3.486 3.891 25.694 1.00 76.62 75 LYS A O 1
ATOM 588 N N . GLU A 1 76 ? -2.109 4.495 24.018 1.00 76.69 76 GLU A N 1
ATOM 589 C CA . GLU A 1 76 ? -3.020 5.376 23.297 1.00 76.69 76 GLU A CA 1
ATOM 590 C C . GLU A 1 76 ? -2.908 5.052 21.809 1.00 76.69 76 GLU A C 1
ATOM 592 O O . GLU A 1 76 ? -1.920 5.398 21.161 1.00 76.69 76 GLU A O 1
ATOM 597 N N . ARG A 1 77 ? -3.909 4.347 21.267 1.00 77.19 77 ARG A N 1
ATOM 598 C CA . ARG A 1 77 ? -3.941 4.034 19.836 1.00 77.19 77 ARG A CA 1
ATOM 599 C C . ARG A 1 77 ? -4.049 5.330 19.055 1.00 77.19 77 ARG A C 1
ATOM 601 O O . ARG A 1 77 ? -5.038 6.050 19.168 1.00 77.19 77 ARG A O 1
ATOM 608 N N . SER A 1 78 ? -3.038 5.597 18.249 1.00 79.19 78 SER A N 1
ATOM 609 C CA . SER A 1 78 ? -3.003 6.746 17.346 1.00 79.19 78 SER A CA 1
ATOM 610 C C . SER A 1 78 ? -3.129 6.268 15.902 1.00 79.19 78 SER A C 1
ATOM 612 O O . SER A 1 78 ? -4.007 6.716 15.164 1.00 79.19 78 SER A O 1
ATOM 614 N N . PHE A 1 79 ? -2.326 5.274 15.530 1.00 87.56 79 PHE A N 1
ATOM 615 C CA . PHE A 1 79 ? -2.249 4.727 14.181 1.00 87.56 79 PHE A CA 1
ATOM 616 C C . PHE A 1 79 ? -2.738 3.274 14.105 1.00 87.56 79 PHE A C 1
ATOM 618 O O . PHE A 1 79 ? -2.802 2.553 15.099 1.00 87.56 79 PHE A O 1
ATOM 625 N N . TYR A 1 80 ? -3.041 2.815 12.889 1.00 93.38 80 TYR A N 1
ATOM 626 C CA . TYR A 1 80 ? -3.265 1.398 12.597 1.00 93.38 80 TYR A CA 1
ATOM 627 C C . TYR A 1 80 ? -1.919 0.684 12.461 1.00 93.38 80 TYR A C 1
ATOM 629 O O . TYR A 1 80 ? -1.449 0.422 11.351 1.00 93.38 80 TYR A O 1
ATOM 637 N N . ARG A 1 81 ? -1.263 0.453 13.603 1.00 93.81 81 ARG A N 1
ATOM 638 C CA . ARG A 1 81 ? 0.068 -0.151 13.659 1.00 93.81 81 ARG A CA 1
ATOM 639 C C . ARG A 1 81 ? -0.003 -1.674 13.704 1.00 93.81 81 ARG A C 1
ATOM 641 O O . ARG A 1 81 ? -0.740 -2.238 14.510 1.00 93.81 81 ARG A O 1
ATOM 648 N N . VAL A 1 82 ? 0.806 -2.328 12.880 1.00 95.81 82 VAL A N 1
ATOM 649 C CA . VAL A 1 82 ? 0.939 -3.790 12.779 1.00 95.81 82 VAL A CA 1
ATOM 650 C C . VAL A 1 82 ? 2.399 -4.204 12.964 1.00 95.81 82 VAL A C 1
ATOM 652 O O . VAL A 1 82 ? 3.306 -3.401 12.734 1.00 95.81 82 VAL A O 1
ATOM 655 N N . GLY A 1 83 ? 2.630 -5.438 13.414 1.00 95.00 83 GLY A N 1
ATOM 656 C CA . GLY A 1 83 ? 3.974 -5.997 13.583 1.00 95.00 83 GLY A CA 1
ATOM 657 C C . GLY A 1 83 ? 4.513 -6.619 12.294 1.00 95.00 83 GLY A C 1
ATOM 658 O O . GLY A 1 83 ? 3.777 -7.290 11.574 1.00 95.00 83 GLY A O 1
ATOM 659 N N . LEU A 1 84 ? 5.798 -6.419 12.028 1.00 94.06 84 LEU A N 1
ATOM 660 C CA . LEU A 1 84 ? 6.546 -6.947 10.887 1.00 94.06 84 LEU A CA 1
ATOM 661 C C . LEU A 1 84 ? 7.616 -7.945 11.352 1.00 94.06 84 LEU A C 1
ATOM 663 O O . LEU A 1 84 ? 8.009 -7.936 12.517 1.00 94.06 84 LEU A O 1
ATOM 667 N N . ASN A 1 85 ? 8.086 -8.795 10.438 1.00 90.44 85 ASN A N 1
ATOM 668 C CA . ASN A 1 85 ? 9.073 -9.845 10.712 1.00 90.44 85 ASN A CA 1
ATOM 669 C C . ASN A 1 85 ? 10.522 -9.436 10.353 1.00 90.44 85 ASN A C 1
ATOM 671 O O . ASN A 1 85 ? 11.267 -10.218 9.767 1.00 90.44 85 ASN A O 1
ATOM 675 N N . GLU A 1 86 ? 10.903 -8.189 10.663 1.00 87.44 86 GLU A N 1
ATOM 676 C CA . GLU A 1 86 ? 12.280 -7.645 10.633 1.00 87.44 86 GLU A CA 1
ATOM 677 C C . GLU A 1 86 ? 13.032 -7.693 9.287 1.00 87.44 86 GLU A C 1
ATOM 679 O O . GLU A 1 86 ? 14.156 -7.201 9.205 1.00 87.44 86 GLU A O 1
ATOM 684 N N . SER A 1 87 ? 12.436 -8.229 8.222 1.00 87.62 87 SER A N 1
ATOM 685 C CA . SER A 1 87 ? 13.067 -8.488 6.924 1.00 87.62 87 SER A CA 1
ATOM 686 C C . SER A 1 87 ? 12.088 -8.291 5.764 1.00 87.62 87 SER A C 1
ATOM 688 O O . SER A 1 87 ? 10.870 -8.286 5.949 1.00 87.62 87 SER A O 1
ATOM 690 N N . LEU A 1 88 ? 12.637 -8.124 4.561 1.00 92.56 88 LEU A N 1
ATOM 691 C CA . LEU A 1 88 ? 11.913 -8.291 3.299 1.00 92.56 88 LEU A CA 1
ATOM 692 C C . LEU A 1 88 ? 12.292 -9.638 2.692 1.00 92.56 88 LEU A C 1
ATOM 694 O O . LEU A 1 88 ? 13.411 -10.101 2.898 1.00 92.56 88 LEU A O 1
ATOM 698 N N . ILE A 1 89 ? 11.418 -10.227 1.883 1.00 93.62 89 ILE A N 1
ATOM 699 C CA . ILE A 1 89 ? 11.793 -11.347 1.012 1.00 93.62 89 ILE A CA 1
ATOM 700 C C . ILE A 1 89 ? 11.709 -10.850 -0.428 1.00 93.62 89 ILE A C 1
ATOM 702 O O . ILE A 1 89 ? 10.701 -10.279 -0.832 1.00 93.62 89 ILE A O 1
ATOM 706 N N . VAL A 1 90 ? 12.784 -11.004 -1.196 1.00 94.94 90 VAL A N 1
ATOM 707 C CA . VAL A 1 90 ? 12.883 -10.517 -2.576 1.00 94.94 90 VAL A CA 1
ATOM 708 C C . VAL A 1 90 ? 13.266 -11.688 -3.462 1.00 94.94 90 VAL A C 1
ATOM 710 O O . VAL A 1 90 ? 14.336 -12.268 -3.295 1.00 94.94 90 VAL A O 1
ATOM 713 N N . GLY A 1 91 ? 12.360 -12.096 -4.352 1.00 92.44 91 GLY A N 1
ATOM 714 C CA . GLY A 1 91 ? 12.581 -13.269 -5.206 1.00 92.44 91 GLY A CA 1
ATOM 715 C C . GLY A 1 91 ? 12.861 -14.554 -4.413 1.00 92.44 91 GLY A C 1
ATOM 716 O O . GLY A 1 91 ? 13.646 -15.388 -4.853 1.00 92.44 91 GLY A O 1
ATOM 717 N N . GLY A 1 92 ? 12.276 -14.693 -3.217 1.00 90.44 92 GLY A N 1
ATOM 718 C CA . GLY A 1 92 ? 12.517 -15.816 -2.303 1.00 90.44 92 GLY A CA 1
ATOM 719 C C . GLY A 1 92 ? 13.771 -15.691 -1.425 1.00 90.44 92 GLY A C 1
ATOM 720 O O . GLY A 1 92 ? 14.017 -16.567 -0.598 1.00 90.44 92 GLY A O 1
ATOM 721 N N . VAL A 1 93 ? 14.555 -14.617 -1.559 1.00 89.69 93 VAL A N 1
ATOM 722 C CA . VAL A 1 93 ? 15.741 -14.360 -0.729 1.00 89.69 93 VAL A CA 1
ATOM 723 C C . VAL A 1 93 ? 15.395 -13.397 0.399 1.00 89.69 93 VAL A C 1
ATOM 725 O O . VAL A 1 93 ? 14.913 -12.293 0.157 1.00 89.69 93 VAL A O 1
ATOM 728 N N . GLU A 1 94 ? 15.676 -13.788 1.641 1.00 89.12 94 GLU A N 1
ATOM 729 C CA . GLU A 1 94 ? 15.522 -12.903 2.796 1.00 89.12 94 GLU A CA 1
ATOM 730 C C . GLU A 1 94 ? 16.550 -11.761 2.731 1.00 89.12 94 GLU A C 1
ATOM 732 O O . GLU A 1 94 ? 17.754 -11.939 2.934 1.00 89.12 94 GLU A O 1
ATOM 737 N N . VAL A 1 95 ? 16.062 -10.553 2.477 1.00 85.81 95 VAL A N 1
ATOM 738 C CA . VAL A 1 95 ? 16.798 -9.298 2.612 1.00 85.81 95 VAL A CA 1
ATOM 739 C C . VAL A 1 95 ? 16.607 -8.819 4.050 1.00 85.81 95 VAL A C 1
ATOM 741 O O . VAL A 1 95 ? 15.825 -7.918 4.360 1.00 85.81 95 VAL A O 1
ATOM 744 N N . GLY A 1 96 ? 17.298 -9.518 4.950 1.00 67.19 96 GLY A N 1
ATOM 745 C CA . GLY A 1 96 ? 17.292 -9.265 6.384 1.00 67.19 96 GLY A CA 1
ATOM 746 C C . GLY A 1 96 ? 18.263 -8.164 6.807 1.00 67.19 96 GLY A C 1
ATOM 747 O O . GLY A 1 96 ? 19.245 -7.834 6.136 1.00 67.19 96 GLY A O 1
ATOM 748 N N . PHE A 1 97 ? 17.993 -7.589 7.976 1.00 62.84 97 PHE A N 1
ATOM 749 C CA . PHE A 1 97 ? 18.752 -6.467 8.528 1.00 62.84 97 PHE A CA 1
ATOM 750 C C . PHE A 1 97 ? 19.790 -6.874 9.574 1.00 62.84 97 PHE A C 1
ATOM 752 O O . PHE A 1 97 ? 20.480 -5.996 10.095 1.00 62.84 97 PHE A O 1
ATOM 759 N N . ARG A 1 98 ? 19.967 -8.184 9.781 1.00 47.88 98 ARG A N 1
ATOM 760 C CA . ARG A 1 98 ? 20.888 -8.760 10.758 1.00 47.88 98 ARG A CA 1
ATOM 761 C C . ARG A 1 98 ? 22.315 -8.271 10.529 1.00 47.88 98 ARG A C 1
ATOM 763 O O . ARG A 1 98 ? 22.903 -8.454 9.461 1.00 47.88 98 ARG A O 1
ATOM 770 N N . PHE A 1 99 ? 22.874 -7.635 11.555 1.00 44.12 99 PHE A N 1
ATOM 771 C CA . PHE A 1 99 ? 24.295 -7.325 11.605 1.00 44.12 99 PHE A CA 1
ATOM 772 C C . PHE A 1 99 ? 25.101 -8.621 11.536 1.00 44.12 99 PHE A C 1
ATOM 774 O O . PHE A 1 99 ? 24.725 -9.638 12.115 1.00 44.12 99 PHE A O 1
ATOM 781 N N . GLY A 1 100 ? 26.188 -8.566 10.766 1.00 39.16 100 GLY A N 1
ATOM 782 C CA . GLY A 1 100 ? 27.017 -9.715 10.447 1.00 39.16 100 GLY A CA 1
ATOM 783 C C . GLY A 1 100 ? 27.409 -10.523 11.677 1.00 39.16 100 GLY A C 1
ATOM 784 O O . GLY A 1 100 ? 27.797 -9.967 12.705 1.00 39.16 100 GLY A O 1
ATOM 785 N N . GLY A 1 101 ? 27.367 -11.845 11.514 1.00 33.25 101 GLY A N 1
ATOM 786 C CA . GLY A 1 101 ? 28.126 -12.747 12.362 1.00 33.25 101 GLY A CA 1
ATOM 787 C C . GLY A 1 101 ? 29.561 -12.241 12.506 1.00 33.25 101 GLY A C 1
ATOM 788 O O . GLY A 1 101 ? 30.137 -11.669 11.575 1.00 33.25 101 GLY A O 1
ATOM 789 N N . GLU A 1 102 ? 30.086 -12.407 13.714 1.00 34.19 102 GLU A N 1
ATOM 790 C CA . GLU A 1 102 ? 31.429 -12.047 14.149 1.00 34.19 102 GLU A CA 1
ATOM 791 C C . GLU A 1 102 ? 32.454 -12.094 13.007 1.00 34.19 102 GLU A C 1
ATOM 793 O O . GLU A 1 102 ? 32.880 -13.158 12.550 1.00 34.19 102 GLU A O 1
ATOM 798 N N . ARG A 1 103 ? 32.936 -10.928 12.568 1.00 38.09 103 ARG A N 1
ATOM 799 C CA . ARG A 1 103 ? 34.246 -10.902 11.921 1.00 38.09 103 ARG A CA 1
ATOM 800 C C . ARG A 1 103 ? 35.264 -11.168 13.022 1.00 38.09 103 ARG A C 1
ATOM 802 O O . ARG A 1 103 ? 35.634 -10.244 13.740 1.00 38.09 103 ARG A O 1
ATOM 809 N N . LYS A 1 104 ? 35.720 -12.423 13.149 1.00 35.16 104 LYS A N 1
ATOM 810 C CA . LYS A 1 104 ? 36.972 -12.743 13.852 1.00 35.16 104 LYS A CA 1
ATOM 811 C C . LYS A 1 104 ? 38.015 -11.729 13.387 1.00 35.16 104 LYS A C 1
ATOM 813 O O . LYS A 1 104 ? 38.278 -11.627 12.186 1.00 35.16 104 LYS A O 1
ATOM 818 N N . ALA A 1 105 ? 38.560 -10.958 14.325 1.00 37.12 105 ALA A N 1
ATOM 819 C CA . ALA A 1 105 ? 39.659 -10.053 14.048 1.00 37.12 105 ALA A CA 1
ATOM 820 C C . ALA A 1 105 ? 40.747 -10.839 13.300 1.00 37.12 105 ALA A C 1
ATOM 822 O O . ALA A 1 105 ? 41.220 -11.870 13.780 1.00 37.12 105 ALA A O 1
ATOM 823 N N . ARG A 1 106 ? 41.110 -10.398 12.088 1.00 35.12 106 ARG A N 1
ATOM 824 C CA . ARG A 1 106 ? 42.324 -10.900 11.443 1.00 35.12 106 ARG A CA 1
ATOM 825 C C . ARG A 1 106 ? 43.479 -10.465 12.334 1.00 35.12 106 ARG A C 1
ATOM 827 O O . ARG A 1 106 ? 43.698 -9.267 12.490 1.00 35.12 106 ARG A O 1
ATOM 834 N N . ASN A 1 107 ? 44.196 -11.428 12.906 1.00 37.16 107 ASN A N 1
ATOM 835 C CA . ASN A 1 107 ? 45.476 -11.169 13.547 1.00 37.16 107 ASN A CA 1
ATOM 836 C C . ASN A 1 107 ? 46.410 -10.570 12.493 1.00 37.16 107 ASN A C 1
ATOM 838 O O . ASN A 1 107 ? 46.908 -11.281 11.621 1.00 37.16 107 ASN A O 1
ATOM 842 N N . TYR A 1 108 ? 46.623 -9.259 12.553 1.00 34.25 108 TYR A N 1
ATOM 843 C CA . TYR A 1 108 ? 47.741 -8.635 11.870 1.00 34.25 108 TYR A CA 1
ATOM 844 C C . TYR A 1 108 ? 48.977 -8.982 12.698 1.00 34.25 108 TYR A C 1
ATOM 846 O O . TYR A 1 108 ? 49.224 -8.392 13.748 1.00 34.25 108 TYR A O 1
ATOM 854 N N . GLY A 1 109 ? 49.689 -10.029 12.282 1.00 41.34 109 GLY A N 1
ATOM 855 C CA . GLY A 1 109 ? 50.982 -10.371 12.853 1.00 41.34 109 GLY A CA 1
ATOM 856 C C . GLY A 1 109 ? 51.957 -9.240 12.560 1.00 41.34 109 GLY A C 1
ATOM 857 O O . GLY A 1 109 ? 52.494 -9.166 11.460 1.00 41.34 109 GLY A O 1
ATOM 858 N N . SER A 1 110 ? 52.159 -8.351 13.530 1.00 36.50 110 SER A N 1
ATOM 859 C CA . SER A 1 110 ? 53.282 -7.422 13.531 1.00 36.50 110 SER A CA 1
ATOM 860 C C . SER A 1 110 ? 54.318 -7.945 14.510 1.00 36.50 110 SER A C 1
ATOM 862 O O . SER A 1 110 ? 54.060 -8.090 15.703 1.00 36.50 110 SER A O 1
ATOM 864 N N . THR A 1 111 ? 55.485 -8.254 13.966 1.00 37.31 111 THR A N 1
ATOM 865 C CA . THR A 1 111 ? 56.718 -8.558 14.681 1.00 37.31 111 THR A CA 1
ATOM 866 C C . THR A 1 111 ? 57.089 -7.433 15.652 1.00 37.31 111 THR A C 1
ATOM 868 O O . THR A 1 111 ? 57.173 -6.278 15.248 1.00 37.31 111 THR A O 1
ATOM 871 N N . ASP A 1 112 ? 57.305 -7.830 16.908 1.00 41.69 112 ASP A N 1
ATOM 872 C CA . ASP A 1 112 ? 58.286 -7.324 17.879 1.00 41.69 112 ASP A CA 1
ATOM 873 C C . ASP A 1 112 ? 58.366 -5.806 18.142 1.00 41.69 112 ASP A C 1
ATOM 875 O O . ASP A 1 112 ? 59.014 -5.100 17.383 1.00 41.69 112 ASP A O 1
ATOM 879 N N . VAL A 1 113 ? 57.827 -5.335 19.284 1.00 34.94 113 VAL A N 1
ATOM 880 C CA . VAL A 1 113 ? 58.546 -4.429 20.213 1.00 34.94 113 VAL A CA 1
ATOM 881 C C . VAL A 1 113 ? 58.027 -4.630 21.648 1.00 34.94 113 VAL A C 1
ATOM 883 O O . VAL A 1 113 ? 56.829 -4.632 21.927 1.00 34.94 113 VAL A O 1
ATOM 886 N N . ARG A 1 114 ? 58.974 -4.793 22.571 1.00 41.31 114 ARG A N 1
ATOM 887 C CA . ARG A 1 114 ? 58.829 -4.952 24.023 1.00 41.31 114 ARG A CA 1
ATOM 888 C C . ARG A 1 114 ? 58.097 -3.781 24.717 1.00 41.31 114 ARG A C 1
ATOM 890 O O . ARG A 1 114 ? 58.309 -2.624 24.381 1.00 41.31 114 ARG A O 1
ATOM 897 N N . ALA A 1 115 ? 57.394 -4.131 25.802 1.00 44.56 115 ALA A N 1
ATOM 898 C CA . ALA A 1 115 ? 57.011 -3.301 26.957 1.00 44.56 115 ALA A CA 1
ATOM 899 C C . ALA A 1 115 ? 55.876 -2.260 26.806 1.00 44.56 115 ALA A C 1
ATOM 901 O O . ALA A 1 115 ? 56.126 -1.062 26.746 1.00 44.56 115 ALA A O 1
ATOM 902 N N . ILE A 1 116 ? 54.620 -2.707 26.964 1.00 37.38 116 ILE A N 1
ATOM 903 C CA . ILE A 1 116 ? 53.524 -1.898 27.535 1.00 37.38 116 ILE A CA 1
ATOM 904 C C . ILE A 1 116 ? 52.731 -2.789 28.511 1.00 37.38 116 ILE A C 1
ATOM 906 O O . ILE A 1 116 ? 52.335 -3.899 28.162 1.00 37.38 116 ILE A O 1
ATOM 910 N N . LYS A 1 117 ? 52.544 -2.332 29.759 1.00 35.12 117 LYS A N 1
ATOM 911 C CA . LYS A 1 117 ? 51.740 -3.020 30.791 1.00 35.12 117 LYS A CA 1
ATOM 912 C C . LYS A 1 117 ? 50.288 -3.189 30.307 1.00 35.12 117 LYS A C 1
ATOM 914 O O . LYS A 1 117 ? 49.760 -2.241 29.726 1.00 35.12 117 LYS A O 1
ATOM 919 N N . PRO A 1 118 ? 49.601 -4.313 30.582 1.00 37.28 118 PRO A N 1
ATOM 920 C CA . PRO A 1 118 ? 48.198 -4.445 30.220 1.00 37.28 118 PRO A CA 1
ATOM 921 C C . PRO A 1 118 ? 47.363 -3.530 31.122 1.00 37.28 118 PRO A C 1
ATOM 923 O O . PRO A 1 118 ? 47.117 -3.833 32.288 1.00 37.28 118 PRO A O 1
ATOM 926 N N . HIS A 1 119 ? 46.923 -2.394 30.585 1.00 36.41 119 HIS A N 1
ATOM 927 C CA . HIS A 1 119 ? 45.748 -1.725 31.119 1.00 36.41 119 HIS A CA 1
ATOM 928 C C . HIS A 1 119 ? 44.536 -2.572 30.732 1.00 36.41 119 HIS A C 1
ATOM 930 O O . HIS A 1 119 ? 44.195 -2.689 29.556 1.00 36.41 119 HIS A O 1
ATOM 936 N N . VAL A 1 120 ? 43.900 -3.179 31.732 1.00 46.12 120 VAL A N 1
ATOM 937 C CA . VAL A 1 120 ? 42.551 -3.730 31.606 1.00 46.12 120 VAL A CA 1
ATOM 938 C C . VAL A 1 120 ? 41.620 -2.553 31.317 1.00 46.12 120 VAL A C 1
ATOM 940 O O . VAL A 1 120 ? 41.223 -1.836 32.231 1.00 46.12 120 VAL A O 1
ATOM 943 N N . PHE A 1 121 ? 41.298 -2.328 30.046 1.00 42.19 121 PHE A N 1
ATOM 944 C CA . PHE A 1 121 ? 40.091 -1.604 29.669 1.00 42.19 121 PHE A CA 1
ATOM 945 C C . PHE A 1 121 ? 39.080 -2.641 29.206 1.00 42.19 121 PHE A C 1
ATOM 947 O O . PHE A 1 121 ? 39.327 -3.402 28.271 1.00 42.19 121 PHE A O 1
ATOM 954 N N . GLY A 1 122 ? 37.994 -2.723 29.973 1.00 37.00 122 GLY A N 1
ATOM 955 C CA . GLY A 1 122 ? 36.944 -3.712 29.821 1.00 37.00 122 GLY A CA 1
ATOM 956 C C . GLY A 1 122 ? 36.358 -3.740 28.416 1.00 37.00 122 GLY A C 1
ATOM 957 O O . GLY A 1 122 ? 36.407 -2.769 27.662 1.00 37.00 122 GLY A O 1
ATOM 958 N N . SER A 1 123 ? 35.773 -4.886 28.085 1.00 41.62 123 SER A N 1
ATOM 959 C CA . SER A 1 123 ? 34.933 -5.057 26.911 1.00 41.62 123 SER A CA 1
ATOM 960 C C . SER A 1 123 ? 33.864 -3.962 26.865 1.00 41.62 123 SER A C 1
ATOM 962 O O . SER A 1 123 ? 32.889 -4.009 27.615 1.00 41.62 123 SER A O 1
ATOM 964 N N . VAL A 1 124 ? 34.017 -2.994 25.966 1.00 35.12 124 VAL A N 1
ATOM 965 C CA . VAL A 1 124 ? 32.910 -2.130 25.560 1.00 35.12 124 VAL A CA 1
ATOM 966 C C . VAL A 1 124 ? 32.235 -2.818 24.383 1.00 35.12 124 VAL A C 1
ATOM 968 O O . VAL A 1 124 ? 32.591 -2.616 23.227 1.00 35.12 124 VAL A O 1
ATOM 971 N N . THR A 1 125 ? 31.269 -3.677 24.696 1.00 42.28 125 THR A N 1
ATOM 972 C CA . THR A 1 125 ? 30.221 -4.037 23.739 1.00 42.28 125 THR A CA 1
ATOM 973 C C . THR A 1 125 ? 29.078 -3.086 24.025 1.00 42.28 125 THR A C 1
ATOM 975 O O . THR A 1 125 ? 28.537 -3.173 25.115 1.00 42.28 125 THR A O 1
ATOM 978 N N . ILE A 1 126 ? 28.768 -2.168 23.108 1.00 44.50 126 ILE A N 1
ATOM 979 C CA . ILE A 1 126 ? 27.440 -1.567 22.888 1.00 44.50 126 ILE A CA 1
ATOM 980 C C . ILE A 1 126 ? 27.547 -0.683 21.637 1.00 44.50 126 ILE A C 1
ATOM 982 O O . ILE A 1 126 ? 28.107 0.412 21.663 1.00 44.50 126 ILE A O 1
ATOM 986 N N . GLN A 1 127 ? 26.941 -1.147 20.549 1.00 36.53 127 GLN A N 1
ATOM 987 C CA . GLN A 1 127 ? 26.101 -0.294 19.714 1.00 36.53 127 GLN A CA 1
ATOM 988 C C . GLN A 1 127 ? 24.829 -1.099 19.454 1.00 36.53 127 GLN A C 1
ATOM 990 O O . GLN A 1 127 ? 24.842 -2.108 18.754 1.00 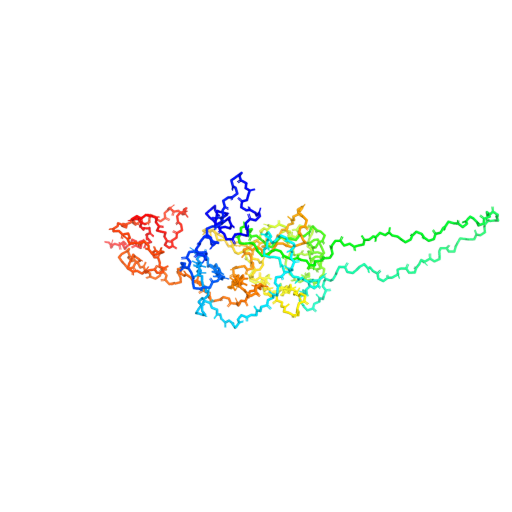36.53 127 GLN A O 1
ATOM 995 N N . VAL A 1 128 ? 23.761 -0.687 20.131 1.00 38.47 128 VAL A N 1
ATOM 996 C CA . VAL A 1 128 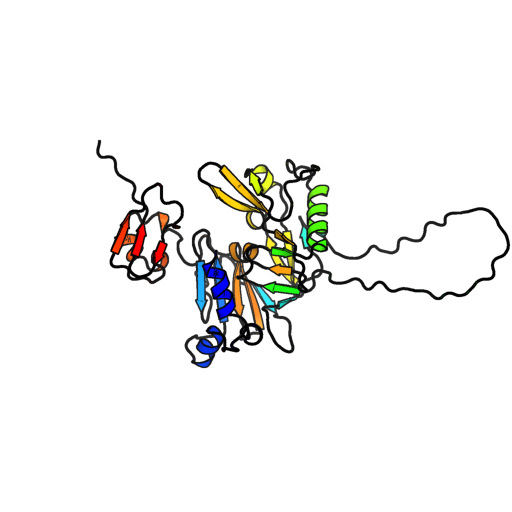? 22.415 -1.244 20.018 1.00 38.47 128 VAL A CA 1
ATOM 997 C C . VAL A 1 128 ? 21.941 -1.035 18.583 1.00 38.47 128 VAL A C 1
ATOM 999 O O . VAL A 1 128 ? 21.712 0.094 18.158 1.00 38.47 128 VAL A O 1
ATOM 1002 N N . SER A 1 129 ? 21.815 -2.118 17.821 1.00 45.94 129 SER A N 1
ATOM 1003 C CA . SER A 1 129 ? 21.094 -2.104 16.554 1.00 45.94 129 SER A CA 1
ATOM 1004 C C . SER A 1 129 ? 19.602 -2.113 16.851 1.00 45.94 129 SER A C 1
ATOM 1006 O O . SER A 1 129 ? 19.162 -3.045 17.522 1.00 45.94 129 SER A O 1
ATOM 1008 N N . MET A 1 130 ? 18.850 -1.112 16.374 1.00 47.78 130 MET A N 1
ATOM 1009 C CA . MET A 1 130 ? 17.491 -1.214 15.792 1.00 47.78 130 MET A CA 1
ATOM 1010 C C . MET A 1 130 ? 16.836 0.182 15.676 1.00 47.78 130 MET A C 1
ATOM 1012 O O . MET A 1 130 ? 17.131 1.033 16.513 1.00 47.78 130 MET A O 1
ATOM 1016 N N . PRO A 1 131 ? 15.995 0.442 14.650 1.00 51.34 131 PRO A N 1
ATOM 1017 C CA . PRO A 1 131 ? 15.006 -0.502 14.128 1.00 51.34 131 PRO A CA 1
ATOM 1018 C C . PRO A 1 131 ? 15.388 -1.219 12.832 1.00 51.34 131 PRO A C 1
ATOM 1020 O O . PRO A 1 131 ? 15.699 -0.629 11.800 1.00 51.34 131 PRO A O 1
ATOM 1023 N N . GLU A 1 132 ? 15.315 -2.540 12.925 1.00 71.19 132 GLU A N 1
ATOM 1024 C CA . GLU A 1 132 ? 14.930 -3.437 11.845 1.00 71.19 132 GLU A CA 1
ATOM 1025 C C . GLU A 1 132 ? 13.436 -3.197 11.565 1.00 71.19 132 GLU A C 1
ATOM 1027 O O . GLU A 1 132 ? 12.753 -2.585 12.386 1.00 71.19 132 GLU A O 1
ATOM 1032 N N . MET A 1 133 ? 12.917 -3.623 10.414 1.00 84.19 133 MET A N 1
ATOM 1033 C CA . MET A 1 133 ? 11.512 -3.402 10.049 1.00 84.19 133 MET A CA 1
ATOM 1034 C C . MET A 1 133 ? 10.567 -4.148 11.004 1.00 84.19 133 MET A C 1
ATOM 1036 O O . MET A 1 133 ? 10.162 -5.270 10.718 1.00 84.19 133 MET A O 1
ATOM 1040 N N . LYS A 1 134 ? 10.233 -3.553 12.152 1.00 88.88 134 LYS A N 1
ATOM 1041 C CA . LYS A 1 134 ? 9.472 -4.196 13.233 1.00 88.88 134 LYS A CA 1
ATOM 1042 C C . LYS A 1 134 ? 8.019 -3.806 13.231 1.00 88.88 134 LYS A C 1
ATOM 1044 O O . LYS A 1 134 ? 7.167 -4.590 13.643 1.00 88.88 134 LYS A O 1
ATOM 1049 N N . THR A 1 135 ? 7.727 -2.584 12.811 1.00 91.81 135 THR A N 1
ATOM 1050 C CA . THR A 1 135 ? 6.366 -2.071 12.804 1.00 91.81 135 THR A CA 1
ATOM 1051 C C . THR A 1 135 ? 6.046 -1.368 11.501 1.00 91.81 135 THR A C 1
ATOM 1053 O O . THR A 1 135 ? 6.895 -0.723 10.891 1.00 91.81 135 THR A O 1
ATOM 1056 N N . ALA A 1 136 ? 4.786 -1.474 11.093 1.00 93.56 136 ALA A N 1
ATOM 1057 C CA . ALA A 1 136 ? 4.249 -0.722 9.974 1.00 93.56 136 ALA A CA 1
ATOM 1058 C C . ALA A 1 136 ? 3.015 0.056 10.413 1.00 93.56 136 ALA A C 1
ATOM 1060 O O . ALA A 1 136 ? 2.217 -0.446 11.206 1.00 93.56 136 ALA A O 1
ATOM 1061 N N . ILE A 1 137 ? 2.823 1.249 9.860 1.00 93.38 137 ILE A N 1
ATOM 1062 C CA . ILE A 1 137 ? 1.542 1.957 9.913 1.00 93.38 137 ILE A CA 1
ATOM 1063 C C . ILE A 1 137 ? 0.821 1.734 8.585 1.00 93.38 137 ILE A C 1
ATOM 1065 O O . ILE A 1 137 ? 1.391 1.990 7.528 1.00 93.38 137 ILE A O 1
ATOM 1069 N N . VAL A 1 138 ? -0.439 1.301 8.630 1.00 94.25 138 VAL A N 1
ATOM 1070 C CA . VAL A 1 138 ? -1.296 1.230 7.437 1.00 94.25 138 VAL A CA 1
ATOM 1071 C C . VAL A 1 138 ? -2.017 2.567 7.257 1.00 94.25 138 VAL A C 1
ATOM 1073 O O . VAL A 1 138 ? -2.893 2.913 8.055 1.00 94.25 138 VAL A O 1
ATOM 1076 N N . ASP A 1 139 ? -1.650 3.330 6.225 1.00 90.88 139 ASP A N 1
ATOM 1077 C CA . ASP A 1 139 ? -2.064 4.732 6.064 1.00 90.88 139 ASP A CA 1
ATOM 1078 C C . ASP A 1 139 ? -2.516 5.049 4.634 1.00 90.88 139 ASP A C 1
ATOM 1080 O O . ASP A 1 139 ? -1.705 5.214 3.726 1.00 90.88 139 ASP A O 1
ATOM 1084 N N . SER A 1 140 ? -3.825 5.222 4.438 1.00 86.81 140 SER A N 1
ATOM 1085 C CA . SER A 1 140 ? -4.377 5.614 3.137 1.00 86.81 140 SER A CA 1
ATOM 1086 C C . SER A 1 140 ? -4.141 7.091 2.767 1.00 86.81 140 SER A C 1
ATOM 1088 O O . SER A 1 140 ? -4.369 7.503 1.624 1.00 86.81 140 SER A O 1
ATOM 1090 N N . GLY A 1 141 ? -3.673 7.903 3.721 1.00 85.31 141 GLY A N 1
ATOM 1091 C CA . GLY A 1 141 ? -3.228 9.282 3.526 1.00 85.31 141 GLY A CA 1
ATOM 1092 C C . GLY A 1 141 ? -1.819 9.407 2.936 1.00 85.31 141 GLY A C 1
ATOM 1093 O O . GLY A 1 141 ? -1.463 10.488 2.454 1.00 85.31 141 GLY A O 1
ATOM 1094 N N . THR A 1 142 ? -1.048 8.316 2.912 1.00 86.94 142 THR A N 1
ATOM 1095 C CA . THR A 1 142 ? 0.287 8.252 2.308 1.00 86.94 142 THR A CA 1
ATOM 1096 C C . THR A 1 142 ? 0.226 7.586 0.933 1.00 86.94 142 THR A C 1
ATOM 1098 O O . THR A 1 142 ? -0.377 6.532 0.756 1.00 86.94 142 THR A O 1
ATOM 1101 N N . THR A 1 143 ? 0.854 8.197 -0.075 1.00 87.50 143 THR A N 1
ATOM 1102 C CA . THR A 1 143 ? 0.790 7.704 -1.461 1.00 87.50 143 THR A CA 1
ATOM 1103 C C . THR A 1 143 ? 1.583 6.413 -1.673 1.00 87.50 143 THR A C 1
ATOM 1105 O O . THR A 1 143 ? 1.108 5.521 -2.366 1.00 87.50 143 THR A O 1
ATOM 1108 N N . LEU A 1 144 ? 2.780 6.319 -1.095 1.00 92.81 144 LEU A N 1
ATOM 1109 C CA . LEU A 1 144 ? 3.769 5.286 -1.412 1.00 92.81 144 LEU A CA 1
ATOM 1110 C C . LEU A 1 144 ? 3.977 4.333 -0.239 1.00 92.81 144 LEU A C 1
ATOM 1112 O O . LEU A 1 144 ? 3.572 4.630 0.885 1.00 92.81 144 LEU A O 1
ATOM 1116 N N . ILE A 1 145 ? 4.674 3.221 -0.468 1.00 95.12 145 ILE A N 1
ATOM 1117 C CA . ILE A 1 145 ? 5.312 2.530 0.654 1.00 95.12 145 ILE A CA 1
ATOM 1118 C C . ILE A 1 145 ? 6.507 3.376 1.079 1.00 95.12 145 ILE A C 1
ATOM 1120 O O . ILE A 1 145 ? 7.408 3.627 0.281 1.00 95.12 145 ILE A O 1
ATOM 1124 N N . MET A 1 146 ? 6.515 3.826 2.324 1.00 93.94 146 MET A N 1
ATOM 1125 C CA . MET A 1 146 ? 7.630 4.593 2.864 1.00 93.94 146 MET A CA 1
ATOM 1126 C C . MET A 1 146 ? 8.449 3.678 3.757 1.00 93.94 146 MET A C 1
ATOM 1128 O O . MET A 1 146 ? 7.906 3.070 4.675 1.00 93.94 146 MET A O 1
ATOM 1132 N N . PHE A 1 147 ? 9.742 3.584 3.494 1.00 91.44 147 PHE A N 1
ATOM 1133 C CA . PHE A 1 147 ? 10.685 2.822 4.300 1.00 91.44 147 PHE A CA 1
ATOM 1134 C C . PHE A 1 147 ? 11.644 3.762 5.032 1.00 91.44 147 PHE A C 1
ATOM 1136 O O . PHE A 1 147 ? 11.879 4.896 4.605 1.00 91.44 147 PHE A O 1
ATOM 1143 N N . SER A 1 148 ? 12.292 3.274 6.092 1.00 87.75 148 SER A N 1
ATOM 1144 C CA . SER A 1 148 ? 13.529 3.911 6.551 1.00 87.75 148 SER A CA 1
ATOM 1145 C C . SER A 1 148 ? 14.542 3.976 5.398 1.00 87.75 148 SER A C 1
ATOM 1147 O O . SER A 1 148 ? 14.601 3.075 4.551 1.00 87.75 148 SER A O 1
ATOM 1149 N N . LYS A 1 149 ? 15.389 5.012 5.370 1.00 85.81 149 LYS A N 1
ATOM 1150 C CA . LYS A 1 149 ? 16.424 5.137 4.331 1.00 85.81 149 LYS A CA 1
ATOM 1151 C C . LYS A 1 149 ? 17.304 3.881 4.241 1.00 85.81 149 LYS A C 1
ATOM 1153 O O . LYS A 1 149 ? 17.561 3.381 3.155 1.00 85.81 149 LYS A O 1
ATOM 1158 N N . ASN A 1 150 ? 17.715 3.336 5.386 1.00 84.50 150 ASN A N 1
ATOM 1159 C CA . ASN A 1 150 ? 18.537 2.125 5.459 1.00 84.50 150 ASN A CA 1
ATOM 1160 C C . ASN A 1 150 ? 17.832 0.898 4.851 1.00 84.50 150 ASN A C 1
ATOM 1162 O O . ASN A 1 150 ? 18.463 0.087 4.174 1.00 84.50 150 ASN A O 1
ATOM 1166 N N . THR A 1 151 ? 16.524 0.770 5.074 1.00 87.19 151 THR A N 1
ATOM 1167 C CA . THR A 1 151 ? 15.686 -0.271 4.470 1.00 87.19 151 THR A CA 1
ATOM 1168 C C . THR A 1 151 ? 15.615 -0.151 2.966 1.00 87.19 151 THR A C 1
ATOM 1170 O O . THR A 1 151 ? 15.904 -1.124 2.267 1.00 87.19 151 THR A O 1
ATOM 1173 N N . PHE A 1 152 ? 15.311 1.042 2.468 1.00 90.75 152 PHE A N 1
ATOM 1174 C CA . PHE A 1 152 ? 15.258 1.275 1.035 1.00 90.75 152 PHE A CA 1
ATOM 1175 C C . PHE A 1 152 ? 16.621 1.050 0.366 1.00 90.75 152 PHE A C 1
ATOM 1177 O O . PHE A 1 152 ? 16.696 0.355 -0.643 1.00 90.75 152 PHE A O 1
ATOM 1184 N N . ASP A 1 153 ? 17.711 1.556 0.953 1.00 88.88 153 ASP A N 1
ATOM 1185 C CA . ASP A 1 153 ? 19.068 1.388 0.421 1.00 88.88 153 ASP A CA 1
ATOM 1186 C C . ASP A 1 153 ? 19.463 -0.096 0.321 1.00 88.88 153 ASP A C 1
ATOM 1188 O O . ASP A 1 153 ? 20.067 -0.515 -0.668 1.00 88.88 153 ASP A O 1
ATOM 1192 N N . LYS A 1 154 ? 19.119 -0.912 1.329 1.00 89.44 154 LYS A N 1
ATOM 1193 C CA . LYS A 1 154 ? 19.393 -2.359 1.329 1.00 89.44 154 LYS A CA 1
ATOM 1194 C C . LYS A 1 154 ? 18.569 -3.100 0.279 1.00 89.44 154 LYS A C 1
ATOM 1196 O O . LYS A 1 154 ? 19.137 -3.923 -0.438 1.00 89.44 154 LYS A O 1
ATOM 1201 N N . LEU A 1 155 ? 17.281 -2.778 0.148 1.00 92.62 155 LEU A N 1
ATOM 1202 C CA . LEU A 1 155 ? 16.423 -3.309 -0.914 1.00 92.62 155 LEU A CA 1
ATOM 1203 C C . LEU A 1 155 ? 16.976 -2.945 -2.297 1.00 92.62 155 LEU A C 1
ATOM 1205 O O . LEU A 1 155 ? 17.218 -3.826 -3.118 1.00 92.62 155 LEU A O 1
ATOM 1209 N N . ALA A 1 156 ? 17.239 -1.659 -2.533 1.00 93.25 156 ALA A N 1
ATOM 1210 C CA . ALA A 1 156 ? 17.768 -1.169 -3.799 1.00 93.25 156 ALA A CA 1
ATOM 1211 C C . ALA A 1 156 ? 19.115 -1.823 -4.122 1.00 93.25 156 ALA A C 1
ATOM 1213 O O . ALA A 1 156 ? 19.324 -2.276 -5.241 1.00 93.25 156 ALA A O 1
ATOM 1214 N N . LYS A 1 157 ? 20.022 -1.940 -3.145 1.00 92.19 157 LYS A N 1
ATOM 1215 C CA . LYS A 1 157 ? 21.300 -2.638 -3.330 1.00 92.19 157 LYS A CA 1
ATOM 1216 C C . LYS A 1 157 ? 21.101 -4.109 -3.695 1.00 92.19 157 LYS A C 1
ATOM 1218 O O . LYS A 1 157 ? 21.802 -4.598 -4.576 1.00 92.19 157 LYS A O 1
ATOM 1223 N N . HIS A 1 158 ? 20.189 -4.812 -3.027 1.00 93.62 158 HIS A N 1
ATOM 1224 C CA . HIS A 1 158 ? 19.899 -6.208 -3.342 1.00 93.62 158 HIS A CA 1
ATOM 1225 C C . HIS A 1 158 ? 19.374 -6.351 -4.776 1.00 93.62 158 HIS A C 1
ATOM 1227 O O . HIS A 1 158 ? 19.937 -7.119 -5.549 1.00 93.62 158 HIS A O 1
ATOM 1233 N N . LEU A 1 159 ? 18.396 -5.534 -5.176 1.00 94.56 159 LEU A N 1
ATOM 1234 C CA . LEU A 1 159 ? 17.865 -5.532 -6.543 1.00 94.56 159 LEU A CA 1
ATOM 1235 C C . LEU A 1 159 ? 18.963 -5.265 -7.585 1.00 94.56 159 LEU A C 1
ATOM 1237 O O . LEU A 1 159 ? 19.138 -6.046 -8.515 1.00 94.56 159 LEU A O 1
ATOM 1241 N N . LYS A 1 160 ? 19.790 -4.237 -7.360 1.00 93.56 160 LYS A N 1
ATOM 1242 C CA . LYS A 1 160 ? 20.922 -3.846 -8.224 1.00 93.56 160 LYS A CA 1
ATOM 1243 C C . LYS A 1 160 ? 22.116 -4.806 -8.196 1.00 93.56 160 LYS A C 1
ATOM 1245 O O . LYS A 1 160 ? 23.156 -4.494 -8.763 1.00 93.56 160 LYS A O 1
ATOM 1250 N N . THR A 1 161 ? 22.042 -5.918 -7.474 1.00 91.62 161 THR A N 1
ATOM 1251 C CA . THR A 1 161 ? 23.123 -6.919 -7.447 1.00 91.62 161 THR A CA 1
ATOM 1252 C C . THR A 1 161 ? 22.630 -8.300 -7.841 1.00 91.62 161 THR A C 1
ATOM 1254 O O . THR A 1 161 ? 23.368 -9.032 -8.493 1.00 91.62 161 THR A O 1
ATOM 1257 N N . ALA A 1 162 ? 21.393 -8.646 -7.483 1.00 92.75 162 ALA A N 1
ATOM 1258 C CA . ALA A 1 162 ? 20.792 -9.937 -7.784 1.00 92.75 162 ALA A CA 1
ATOM 1259 C C . ALA A 1 162 ? 20.066 -9.981 -9.142 1.00 92.75 162 ALA A C 1
ATOM 1261 O O . ALA A 1 162 ? 19.915 -11.069 -9.686 1.00 92.75 162 ALA A O 1
ATOM 1262 N N . HIS A 1 163 ? 19.655 -8.833 -9.698 1.00 93.00 163 HIS A N 1
ATOM 1263 C CA . HIS A 1 163 ? 18.807 -8.760 -10.900 1.00 93.00 163 HIS A CA 1
ATOM 1264 C C . HIS A 1 163 ? 19.435 -7.924 -12.032 1.00 93.00 163 HIS A C 1
ATOM 1266 O O . HIS A 1 163 ? 18.777 -7.110 -12.673 1.00 93.00 163 HIS A O 1
ATOM 1272 N N . CYS A 1 164 ? 20.741 -8.080 -12.279 1.00 92.06 164 CYS A N 1
ATOM 1273 C CA . CYS A 1 164 ? 21.447 -7.316 -13.323 1.00 92.06 164 CYS A CA 1
ATOM 1274 C C . CYS A 1 164 ? 21.127 -7.716 -14.763 1.00 92.06 164 CYS A C 1
ATOM 1276 O O . CYS A 1 164 ? 21.612 -7.084 -15.696 1.00 92.06 164 CYS A O 1
ATOM 1278 N N . ASP A 1 165 ? 20.308 -8.742 -14.946 1.00 93.06 165 ASP A N 1
ATOM 1279 C CA . ASP A 1 165 ? 19.690 -9.101 -16.216 1.00 93.06 165 ASP A CA 1
ATOM 1280 C C . ASP A 1 165 ? 18.517 -8.176 -16.599 1.00 93.06 165 ASP A C 1
ATOM 1282 O O . ASP A 1 165 ? 18.025 -8.247 -17.731 1.00 93.06 165 ASP A O 1
ATOM 1286 N N . VAL A 1 166 ? 18.080 -7.301 -15.683 1.00 94.31 166 VAL A N 1
ATOM 1287 C CA . VAL A 1 166 ? 17.086 -6.252 -15.932 1.00 94.31 166 VAL A CA 1
ATOM 1288 C C . VAL A 1 166 ? 17.767 -5.020 -16.550 1.00 94.31 166 VAL A C 1
ATOM 1290 O O . VAL A 1 166 ? 18.691 -4.474 -15.933 1.00 94.31 166 VAL A O 1
ATOM 1293 N N . PRO A 1 167 ? 17.314 -4.540 -17.728 1.00 93.06 167 PRO A N 1
ATOM 1294 C CA . PRO A 1 167 ? 17.889 -3.371 -18.392 1.00 93.06 167 PRO A CA 1
ATOM 1295 C C . PRO A 1 167 ? 18.021 -2.156 -17.467 1.00 93.06 167 PRO A C 1
ATOM 1297 O O . PRO A 1 167 ? 17.109 -1.831 -16.701 1.00 93.06 167 PRO A O 1
ATOM 1300 N N . ASP A 1 168 ? 19.186 -1.506 -17.524 1.00 92.69 168 ASP A N 1
ATOM 1301 C CA . ASP A 1 168 ? 19.558 -0.298 -16.777 1.00 92.69 168 ASP A CA 1
ATOM 1302 C C . ASP A 1 168 ? 19.464 -0.389 -15.239 1.00 92.69 168 ASP A C 1
ATOM 1304 O O . ASP A 1 168 ? 19.760 0.587 -14.548 1.00 92.69 168 ASP A O 1
ATOM 1308 N N . LEU A 1 169 ? 19.105 -1.540 -14.652 1.00 94.69 169 LEU A N 1
ATOM 1309 C CA . LEU A 1 169 ? 18.917 -1.656 -13.203 1.00 94.69 169 LEU A CA 1
ATOM 1310 C C . LEU A 1 169 ? 20.243 -1.550 -12.444 1.00 94.69 169 LEU A C 1
ATOM 1312 O O . LEU A 1 169 ? 20.296 -0.871 -11.422 1.00 94.69 169 LEU A O 1
ATOM 1316 N N . CYS A 1 170 ? 21.311 -2.187 -12.923 1.00 94.19 170 CYS A N 1
ATOM 1317 C CA . CYS A 1 170 ? 22.609 -2.220 -12.233 1.00 94.19 170 CYS A CA 1
ATOM 1318 C C . CYS A 1 170 ? 23.554 -1.071 -12.604 1.00 94.19 170 CYS A C 1
ATOM 1320 O O . CYS A 1 170 ? 24.651 -0.963 -12.051 1.00 94.19 170 CYS A O 1
ATOM 1322 N N . GLU A 1 171 ? 23.128 -0.196 -13.509 1.00 91.75 171 GLU A N 1
ATOM 1323 C CA . GLU A 1 171 ? 23.928 0.935 -13.954 1.00 91.75 171 GLU A CA 1
ATOM 1324 C C . GLU A 1 171 ? 24.092 1.991 -12.857 1.00 91.75 171 GLU A C 1
ATOM 1326 O O . GLU A 1 171 ? 23.287 2.112 -11.925 1.00 91.75 171 GLU A O 1
ATOM 1331 N N . ARG A 1 172 ? 25.131 2.830 -12.988 1.00 87.31 172 ARG A N 1
ATOM 1332 C CA . ARG A 1 172 ? 25.365 3.948 -12.052 1.00 87.31 172 ARG A CA 1
ATOM 1333 C C . ARG A 1 172 ? 24.132 4.858 -11.942 1.00 87.31 172 ARG A C 1
ATOM 1335 O O . ARG A 1 172 ? 23.831 5.334 -10.852 1.00 87.31 172 ARG A O 1
ATOM 1342 N N . ASN A 1 173 ? 23.414 5.038 -13.052 1.00 88.50 173 ASN A N 1
ATOM 1343 C CA . ASN A 1 173 ? 22.172 5.807 -13.144 1.00 88.50 173 ASN A CA 1
ATOM 1344 C C . ASN A 1 173 ? 20.933 4.898 -13.190 1.00 88.50 173 ASN A C 1
ATOM 1346 O O . ASN A 1 173 ? 20.022 5.129 -13.979 1.00 88.50 173 ASN A O 1
ATOM 1350 N N . SER A 1 174 ? 20.910 3.870 -12.342 1.00 93.12 174 SER A N 1
ATOM 1351 C CA . SER A 1 174 ? 19.775 2.960 -12.186 1.00 93.12 174 SER A CA 1
ATOM 1352 C C . SER A 1 174 ? 18.437 3.683 -12.065 1.00 93.12 174 SER A C 1
ATOM 1354 O O . SER A 1 174 ? 18.335 4.651 -11.309 1.00 93.12 174 SER A O 1
ATOM 1356 N N . TRP A 1 175 ? 17.400 3.176 -12.731 1.00 92.88 175 TRP A N 1
ATOM 1357 C CA . TRP A 1 175 ? 16.035 3.686 -12.586 1.00 92.88 175 TRP A CA 1
ATOM 1358 C C . TRP A 1 175 ? 15.381 3.311 -11.246 1.00 92.88 175 TRP A C 1
ATOM 1360 O O . TRP A 1 175 ? 14.400 3.942 -10.853 1.00 92.88 175 TRP A O 1
ATOM 1370 N N . PHE A 1 176 ? 15.915 2.324 -10.512 1.00 94.44 176 PHE A N 1
ATOM 1371 C CA . PHE A 1 176 ? 15.392 1.942 -9.197 1.00 94.44 176 PHE A CA 1
ATOM 1372 C C . PHE A 1 176 ? 15.955 2.867 -8.109 1.00 94.44 176 PHE A C 1
ATOM 1374 O O . PHE A 1 176 ? 16.953 2.571 -7.433 1.00 94.44 176 PHE A O 1
ATOM 1381 N N . GLN A 1 177 ? 15.323 4.030 -7.978 1.00 92.69 177 GLN A N 1
ATOM 1382 C CA . GLN A 1 177 ? 15.564 5.030 -6.937 1.00 92.69 177 GLN A CA 1
ATOM 1383 C C . GLN A 1 177 ? 14.225 5.522 -6.385 1.00 92.69 177 GLN A C 1
ATOM 1385 O O . GLN A 1 177 ? 13.171 5.254 -6.959 1.00 92.69 177 GLN A O 1
ATOM 1390 N N . GLU A 1 178 ? 14.261 6.226 -5.256 1.00 89.94 178 GLU A N 1
ATOM 1391 C CA . GLU A 1 178 ? 13.060 6.769 -4.624 1.00 89.94 178 GLU A CA 1
ATOM 1392 C C . GLU A 1 178 ? 12.236 7.598 -5.623 1.00 89.94 178 GLU A C 1
ATOM 1394 O O . GLU A 1 178 ? 12.721 8.594 -6.158 1.00 89.94 178 GLU A O 1
ATOM 1399 N N . ILE A 1 179 ? 10.987 7.177 -5.866 1.00 86.50 179 ILE A N 1
ATOM 1400 C CA . ILE A 1 179 ? 9.994 7.873 -6.711 1.00 86.50 179 ILE A CA 1
ATOM 1401 C C . ILE A 1 179 ? 10.411 8.003 -8.193 1.00 86.50 179 ILE A C 1
ATOM 1403 O O . ILE A 1 179 ? 9.680 8.574 -9.003 1.00 86.50 179 ILE A O 1
ATOM 1407 N N . GLN A 1 180 ? 11.556 7.451 -8.600 1.00 93.25 180 GLN A N 1
ATOM 1408 C CA . GLN A 1 180 ? 12.051 7.616 -9.962 1.00 93.25 180 GLN A CA 1
ATOM 1409 C C . GLN A 1 180 ? 11.179 6.863 -10.970 1.00 93.25 180 GLN A C 1
ATOM 1411 O O . GLN A 1 180 ? 10.715 5.749 -10.714 1.00 93.25 180 GLN A O 1
ATOM 1416 N N . CYS A 1 181 ? 10.973 7.494 -12.125 1.00 91.94 181 CYS A N 1
ATOM 1417 C CA . CYS A 1 181 ? 10.202 6.955 -13.232 1.00 91.94 181 CYS A CA 1
ATOM 1418 C C . CYS A 1 181 ? 11.100 6.537 -14.396 1.00 91.94 181 CYS A C 1
ATOM 1420 O O . CYS A 1 181 ? 12.120 7.174 -14.666 1.00 91.94 181 CYS A O 1
ATOM 1422 N N . PHE A 1 182 ? 10.674 5.504 -15.111 1.00 91.25 182 PHE A N 1
ATOM 1423 C CA . PHE A 1 182 ? 11.279 5.016 -16.344 1.00 91.25 182 PHE A CA 1
ATOM 1424 C C . PHE A 1 182 ? 10.185 4.707 -17.368 1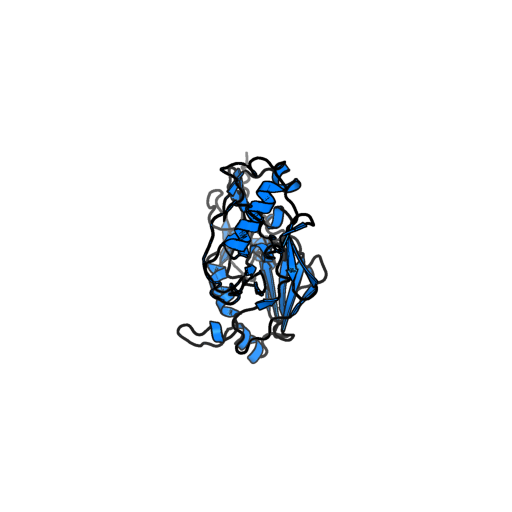.00 91.25 182 PHE A C 1
ATOM 1426 O O . PHE A 1 182 ? 9.007 4.574 -17.019 1.00 91.25 182 PHE A O 1
ATOM 1433 N N . THR A 1 183 ? 10.558 4.661 -18.644 1.00 89.88 183 THR A N 1
ATOM 1434 C CA . THR A 1 183 ? 9.635 4.281 -19.719 1.00 89.88 183 THR A CA 1
ATOM 1435 C C . THR A 1 183 ? 9.190 2.841 -19.504 1.00 89.88 183 THR A C 1
ATOM 1437 O O . THR A 1 183 ? 10.022 1.979 -19.254 1.00 89.88 183 THR A O 1
ATOM 1440 N N . GLU A 1 184 ? 7.884 2.586 -19.564 1.00 82.94 184 GLU A N 1
ATOM 1441 C CA . GLU A 1 184 ? 7.343 1.243 -19.365 1.00 82.94 184 GLU A CA 1
ATOM 1442 C C . GLU A 1 184 ? 7.945 0.265 -20.378 1.00 82.94 184 GLU A C 1
ATOM 1444 O O . GLU A 1 184 ? 7.901 0.500 -21.586 1.00 82.94 184 GLU A O 1
ATOM 1449 N N . ASP A 1 185 ? 8.461 -0.841 -19.851 1.00 86.38 185 ASP A N 1
ATOM 1450 C CA . ASP A 1 185 ? 8.992 -1.966 -20.604 1.00 86.38 185 ASP A CA 1
ATOM 1451 C C . ASP A 1 185 ? 8.478 -3.254 -19.948 1.00 86.38 185 ASP A C 1
ATOM 1453 O O . ASP A 1 185 ? 8.673 -3.479 -18.748 1.00 86.38 185 ASP A O 1
ATOM 1457 N N . GLU A 1 186 ? 7.768 -4.076 -20.720 1.00 88.69 186 GLU A N 1
ATOM 1458 C CA . GLU A 1 186 ? 7.224 -5.344 -20.231 1.00 88.69 186 GLU A CA 1
ATOM 1459 C C . GLU A 1 186 ? 8.336 -6.332 -19.858 1.00 88.69 186 GLU A C 1
ATOM 1461 O O . GLU A 1 186 ? 8.174 -7.084 -18.900 1.00 88.69 186 GLU A O 1
ATOM 1466 N N . GLU A 1 187 ? 9.499 -6.267 -20.517 1.00 90.31 187 GLU A N 1
ATOM 1467 C CA . GLU A 1 187 ? 10.656 -7.096 -20.170 1.00 90.31 187 GLU A CA 1
ATOM 1468 C C . GLU A 1 187 ? 11.169 -6.774 -18.759 1.00 90.31 187 GLU A C 1
ATOM 1470 O O . GLU A 1 187 ? 11.496 -7.680 -17.989 1.00 90.31 187 GLU A O 1
ATOM 1475 N N . ILE A 1 188 ? 11.183 -5.489 -18.382 1.00 92.81 188 ILE A N 1
ATOM 1476 C CA . ILE A 1 188 ? 11.521 -5.070 -17.015 1.00 92.81 188 ILE A CA 1
ATOM 1477 C C . ILE A 1 188 ? 10.501 -5.644 -16.028 1.00 92.81 188 ILE A C 1
ATOM 1479 O O . ILE A 1 188 ? 10.884 -6.186 -14.992 1.00 92.81 188 ILE A O 1
ATOM 1483 N N . LEU A 1 189 ? 9.206 -5.537 -16.331 1.00 93.06 189 LEU A N 1
ATOM 1484 C CA . LEU A 1 189 ? 8.140 -5.976 -15.426 1.00 93.06 189 LEU A CA 1
ATOM 1485 C C . LEU A 1 189 ? 8.135 -7.495 -15.215 1.00 93.06 189 LEU A C 1
ATOM 1487 O O . LEU A 1 189 ? 7.835 -7.938 -14.108 1.00 93.06 189 LEU A O 1
ATOM 1491 N N . ASP A 1 190 ? 8.496 -8.274 -16.232 1.00 93.69 190 ASP A N 1
ATOM 1492 C CA . ASP A 1 190 ? 8.516 -9.737 -16.156 1.00 93.69 190 ASP A CA 1
ATOM 1493 C C . ASP A 1 190 ? 9.773 -10.289 -15.463 1.00 93.69 190 ASP A C 1
ATOM 1495 O O . ASP A 1 190 ? 9.716 -11.347 -14.833 1.00 93.69 190 ASP A O 1
ATOM 1499 N N . LYS A 1 191 ? 10.908 -9.581 -15.541 1.00 94.75 191 LYS A N 1
ATOM 1500 C CA . LYS A 1 191 ? 12.163 -9.980 -14.874 1.00 94.75 191 LYS A CA 1
ATOM 1501 C C . LYS A 1 191 ? 12.265 -9.518 -13.421 1.00 94.75 191 LYS A C 1
ATOM 1503 O O . LYS A 1 191 ? 13.021 -10.090 -12.634 1.00 94.75 191 LYS A O 1
ATOM 1508 N N . MET A 1 192 ? 11.542 -8.463 -13.057 1.00 96.38 192 MET A N 1
ATOM 1509 C CA . MET A 1 192 ? 11.593 -7.907 -11.710 1.00 96.38 192 MET A CA 1
ATOM 1510 C C . MET A 1 192 ? 10.943 -8.852 -10.679 1.00 96.38 192 MET A C 1
ATOM 1512 O O . MET A 1 192 ? 9.863 -9.397 -10.918 1.00 96.38 192 MET A O 1
ATOM 1516 N N . PRO A 1 193 ? 11.566 -9.054 -9.503 1.00 97.00 193 PRO A N 1
ATOM 1517 C CA . PRO A 1 193 ? 11.122 -10.055 -8.538 1.00 97.00 193 PRO A CA 1
ATOM 1518 C C . PRO A 1 193 ? 9.835 -9.654 -7.812 1.00 97.00 193 PRO A C 1
ATOM 1520 O O . PRO A 1 193 ? 9.502 -8.474 -7.680 1.00 97.00 193 PRO A O 1
ATOM 1523 N N . THR A 1 194 ? 9.159 -10.644 -7.229 1.00 97.88 194 THR A N 1
ATOM 1524 C CA . THR A 1 194 ? 8.164 -10.383 -6.180 1.00 97.88 194 THR A CA 1
ATOM 1525 C C . THR A 1 194 ? 8.870 -9.916 -4.907 1.00 97.88 194 THR A C 1
ATOM 1527 O O . THR A 1 194 ? 9.895 -10.482 -4.517 1.00 97.88 194 THR A O 1
ATOM 1530 N N . ILE A 1 195 ? 8.316 -8.887 -4.266 1.00 97.31 195 ILE A N 1
ATOM 1531 C CA . ILE A 1 195 ? 8.734 -8.380 -2.958 1.00 97.31 195 ILE A CA 1
ATOM 1532 C C . ILE A 1 195 ? 7.660 -8.751 -1.945 1.00 97.31 195 ILE A C 1
ATOM 1534 O O . ILE A 1 195 ? 6.486 -8.422 -2.120 1.00 97.31 195 ILE A O 1
ATOM 1538 N N . GLU A 1 196 ? 8.063 -9.399 -0.862 1.00 97.38 196 GLU A N 1
ATOM 1539 C CA . GLU A 1 196 ? 7.173 -9.817 0.209 1.00 97.38 196 GLU A CA 1
ATOM 1540 C C . GLU A 1 196 ? 7.510 -9.066 1.497 1.00 97.38 196 GLU A C 1
ATOM 1542 O O . GLU A 1 196 ? 8.677 -8.927 1.880 1.00 97.38 196 GLU A O 1
ATOM 1547 N N . ILE A 1 197 ? 6.466 -8.582 2.170 1.00 96.56 197 ILE A N 1
ATOM 1548 C CA . ILE A 1 197 ? 6.540 -7.902 3.462 1.00 96.56 197 ILE A CA 1
ATOM 1549 C C . ILE A 1 197 ? 5.891 -8.828 4.501 1.00 96.56 197 ILE A C 1
ATOM 1551 O O . ILE A 1 197 ? 4.661 -8.836 4.626 1.00 96.56 197 ILE A O 1
ATOM 1555 N N . PRO A 1 198 ? 6.685 -9.642 5.213 1.00 96.19 198 PRO A N 1
ATOM 1556 C CA . PRO A 1 198 ? 6.176 -10.558 6.222 1.00 96.19 198 PRO A CA 1
ATOM 1557 C C . PRO A 1 198 ? 5.739 -9.820 7.493 1.00 96.19 198 PRO A C 1
ATOM 1559 O O . PRO A 1 198 ? 6.457 -8.976 8.038 1.00 96.19 198 PRO A O 1
ATOM 1562 N N . PHE A 1 199 ? 4.564 -10.181 7.998 1.00 97.31 199 PHE A N 1
ATOM 1563 C CA . PHE A 1 199 ? 4.049 -9.744 9.289 1.00 97.31 199 PHE A CA 1
ATOM 1564 C C . PHE A 1 199 ? 4.536 -10.659 10.413 1.00 97.31 199 PHE A C 1
ATOM 1566 O O . PHE A 1 199 ? 4.870 -11.826 10.206 1.00 97.31 199 PHE A O 1
ATOM 1573 N N . SER A 1 200 ? 4.530 -10.147 11.643 1.00 95.56 200 SER A N 1
ATOM 1574 C CA . SER A 1 200 ? 4.998 -10.894 12.818 1.00 95.56 200 SER A CA 1
ATOM 1575 C C . SER A 1 200 ? 4.141 -12.118 13.172 1.00 95.56 200 SER A C 1
ATOM 1577 O O . SER A 1 200 ? 4.574 -12.960 13.954 1.00 95.56 200 SER A O 1
ATOM 1579 N N . ASN A 1 201 ? 2.932 -12.239 12.613 1.00 96.00 201 ASN A N 1
ATOM 1580 C CA . ASN A 1 201 ? 2.046 -13.390 12.807 1.00 96.00 201 ASN A CA 1
ATOM 1581 C C . ASN A 1 201 ? 2.181 -14.472 11.718 1.00 96.00 201 ASN A C 1
ATOM 1583 O O . ASN A 1 201 ? 1.397 -15.417 11.725 1.00 96.00 201 ASN A O 1
ATOM 1587 N N . GLY A 1 202 ? 3.136 -14.336 10.792 1.00 96.06 202 GLY A N 1
ATOM 1588 C CA . GLY A 1 202 ? 3.401 -15.308 9.724 1.00 96.06 202 GLY A CA 1
ATOM 1589 C C . GLY A 1 202 ? 2.635 -15.069 8.420 1.00 96.06 202 GLY A C 1
ATOM 1590 O O . GLY A 1 202 ? 2.980 -15.672 7.408 1.00 96.06 202 GLY A O 1
ATOM 1591 N N . GLU A 1 203 ? 1.647 -14.171 8.413 1.00 98.00 203 GLU A N 1
ATOM 1592 C CA . GLU A 1 203 ? 1.036 -13.675 7.174 1.00 98.00 203 GLU A CA 1
ATOM 1593 C C . GLU A 1 203 ? 2.000 -12.741 6.430 1.00 98.00 203 GLU A C 1
ATOM 1595 O O . GLU A 1 203 ? 2.990 -12.266 6.994 1.00 98.00 203 GLU A O 1
ATOM 1600 N N . LYS A 1 204 ? 1.706 -12.414 5.170 1.00 97.56 204 LYS A N 1
ATOM 1601 C CA . LYS A 1 204 ? 2.557 -11.528 4.362 1.00 97.56 204 LYS A CA 1
ATOM 1602 C C . LYS A 1 204 ? 1.771 -10.754 3.313 1.00 97.56 204 LYS A C 1
ATOM 1604 O O . LYS A 1 204 ? 0.768 -11.232 2.792 1.00 97.56 204 LYS A O 1
ATOM 1609 N N . LEU A 1 205 ? 2.262 -9.564 2.977 1.00 98.12 205 LEU A N 1
ATOM 1610 C CA . LEU A 1 205 ? 1.904 -8.901 1.722 1.00 98.12 205 LEU A CA 1
ATOM 1611 C C . LEU A 1 205 ? 2.870 -9.367 0.643 1.00 98.12 205 LEU A C 1
ATOM 1613 O O . LEU A 1 205 ? 4.076 -9.297 0.842 1.00 98.12 205 LEU A O 1
ATOM 1617 N N . GLU A 1 206 ? 2.349 -9.764 -0.506 1.00 97.81 206 GLU A N 1
ATOM 1618 C CA . GLU A 1 206 ? 3.138 -10.075 -1.700 1.00 97.81 206 GLU A CA 1
ATOM 1619 C C . GLU A 1 206 ? 2.899 -8.987 -2.749 1.00 97.81 206 GLU A C 1
ATOM 1621 O O . GLU A 1 206 ? 1.745 -8.629 -3.010 1.00 97.81 206 GLU A O 1
ATOM 1626 N N . LEU A 1 207 ? 3.960 -8.449 -3.349 1.00 97.44 207 LEU A N 1
ATOM 1627 C CA . LEU A 1 207 ? 3.923 -7.394 -4.364 1.00 97.44 207 LEU A CA 1
ATOM 1628 C C . LEU A 1 207 ? 4.729 -7.836 -5.585 1.00 97.44 207 LEU A C 1
ATOM 1630 O O . LEU A 1 207 ? 5.945 -7.992 -5.510 1.00 97.44 207 LEU A O 1
ATOM 1634 N N . GLU A 1 208 ? 4.059 -8.012 -6.714 1.00 96.56 208 GLU A N 1
ATOM 1635 C CA . GLU A 1 208 ? 4.700 -8.233 -8.007 1.00 96.56 208 GLU A CA 1
ATOM 1636 C C . GLU A 1 208 ? 5.239 -6.901 -8.544 1.00 96.56 208 GLU A C 1
ATOM 1638 O O . GLU A 1 208 ? 4.847 -5.824 -8.082 1.00 96.56 208 GLU A O 1
ATOM 1643 N N . ALA A 1 209 ? 6.088 -6.952 -9.574 1.00 95.69 209 ALA A N 1
ATOM 1644 C CA . ALA A 1 209 ? 6.643 -5.755 -10.210 1.00 95.69 209 ALA A CA 1
ATOM 1645 C C . ALA A 1 209 ? 5.575 -4.716 -10.570 1.00 95.69 209 ALA A C 1
ATOM 1647 O O . ALA A 1 209 ? 5.755 -3.520 -10.364 1.00 95.69 209 ALA A O 1
ATOM 1648 N N . ARG A 1 210 ? 4.410 -5.171 -11.032 1.00 92.06 210 ARG A N 1
ATOM 1649 C CA . ARG A 1 210 ? 3.293 -4.310 -11.449 1.00 92.06 210 ARG A CA 1
ATOM 1650 C C . ARG A 1 210 ? 2.592 -3.606 -10.287 1.00 92.06 210 ARG A C 1
ATOM 1652 O O . ARG A 1 210 ? 1.878 -2.636 -10.538 1.00 92.06 210 ARG A O 1
ATOM 1659 N N . ASP A 1 211 ? 2.800 -4.077 -9.060 1.00 93.31 211 ASP A N 1
ATOM 1660 C CA . ASP A 1 211 ? 2.222 -3.511 -7.844 1.00 93.31 211 ASP A CA 1
ATOM 1661 C C . ASP A 1 211 ? 3.111 -2.413 -7.256 1.00 93.31 211 ASP A C 1
ATOM 1663 O O . ASP A 1 211 ? 2.605 -1.387 -6.807 1.00 93.31 211 ASP A O 1
ATOM 1667 N N . TYR A 1 212 ? 4.436 -2.602 -7.277 1.00 94.75 212 TYR A N 1
ATOM 1668 C CA . TYR A 1 212 ? 5.383 -1.613 -6.754 1.00 94.75 212 TYR A CA 1
ATOM 1669 C C . TYR A 1 212 ? 6.024 -0.717 -7.819 1.00 94.75 212 TYR A C 1
ATOM 1671 O O . TYR A 1 212 ? 6.692 0.249 -7.457 1.00 94.75 212 TYR A O 1
ATOM 1679 N N . LEU A 1 213 ? 5.815 -0.983 -9.109 1.00 93.94 213 LEU A N 1
ATOM 1680 C CA . LEU A 1 213 ? 6.132 -0.071 -10.210 1.00 93.94 213 LEU A CA 1
ATOM 1681 C C . LEU A 1 213 ? 4.816 0.515 -10.725 1.00 93.94 213 LEU A C 1
ATOM 1683 O O . LEU A 1 213 ? 4.097 -0.088 -11.524 1.00 93.94 213 LEU A O 1
ATOM 1687 N N . ILE A 1 214 ? 4.466 1.689 -10.205 1.00 87.75 214 ILE A N 1
ATOM 1688 C CA . ILE A 1 214 ? 3.155 2.315 -10.382 1.00 87.75 214 ILE A CA 1
ATOM 1689 C C . ILE A 1 214 ? 3.075 2.931 -11.783 1.00 87.75 214 ILE A C 1
ATOM 1691 O O . ILE A 1 214 ? 3.969 3.698 -12.150 1.00 87.75 214 ILE A O 1
ATOM 1695 N N . PRO A 1 215 ? 2.023 2.643 -12.570 1.00 85.44 215 PRO A N 1
ATOM 1696 C CA . PRO A 1 215 ? 1.869 3.237 -13.888 1.00 85.44 215 PRO A CA 1
ATOM 1697 C C . PRO A 1 215 ? 1.491 4.717 -13.777 1.00 85.44 215 PRO A C 1
ATOM 1699 O O . PRO A 1 215 ? 0.552 5.082 -13.065 1.00 85.44 215 PRO A O 1
ATOM 1702 N N . ILE A 1 216 ? 2.178 5.557 -14.545 1.00 80.69 216 ILE A N 1
ATOM 1703 C CA . ILE A 1 216 ? 1.766 6.924 -14.851 1.00 80.69 216 ILE A CA 1
ATOM 1704 C C . ILE A 1 216 ? 1.439 6.973 -16.338 1.00 80.69 216 ILE A C 1
ATOM 1706 O O . ILE A 1 216 ? 2.306 6.814 -17.198 1.00 80.69 216 ILE A O 1
ATOM 1710 N N . TYR A 1 217 ? 0.161 7.190 -16.633 1.00 67.81 217 TYR A N 1
ATOM 1711 C CA . TYR A 1 217 ? -0.314 7.357 -17.997 1.00 67.81 217 TYR A CA 1
ATOM 1712 C C . TYR A 1 217 ? -0.243 8.833 -18.378 1.00 67.81 217 TYR A C 1
ATOM 1714 O O . TYR A 1 217 ? -0.853 9.674 -17.717 1.00 67.81 217 TYR A O 1
ATOM 1722 N N . ASN A 1 218 ? 0.466 9.137 -19.461 1.00 59.59 218 ASN A N 1
ATOM 1723 C CA . ASN A 1 218 ? 0.255 10.364 -20.217 1.00 59.59 218 ASN A CA 1
ATOM 1724 C C . ASN A 1 218 ? -0.143 9.999 -21.662 1.00 59.59 218 ASN A C 1
ATOM 1726 O O . ASN A 1 218 ? -0.073 8.834 -22.053 1.00 59.59 218 ASN A O 1
ATOM 1730 N N . GLU A 1 219 ? -0.606 10.972 -22.449 1.00 54.25 219 GLU A N 1
ATOM 1731 C CA . GLU A 1 219 ? -1.134 10.712 -23.800 1.00 54.25 219 GLU A CA 1
ATOM 1732 C C . GLU A 1 219 ? -0.085 10.210 -24.810 1.00 54.25 219 GLU A C 1
ATOM 1734 O O . GLU A 1 219 ? -0.450 9.674 -25.852 1.00 54.25 219 GLU A O 1
ATOM 1739 N N . LEU A 1 220 ? 1.210 10.358 -24.514 1.00 61.09 220 LEU A N 1
ATOM 1740 C CA . LEU A 1 220 ? 2.312 10.145 -25.462 1.00 61.09 220 LEU A CA 1
ATOM 1741 C C . LEU A 1 220 ? 3.263 9.008 -25.057 1.00 61.09 220 LEU A C 1
ATOM 1743 O O . LEU A 1 220 ? 4.073 8.556 -25.863 1.00 61.09 220 LEU A O 1
ATOM 1747 N N . SER A 1 221 ? 3.231 8.563 -23.804 1.00 63.81 221 SER A N 1
ATOM 1748 C CA . SER A 1 221 ? 4.194 7.636 -23.215 1.00 63.81 221 SER A CA 1
ATOM 1749 C C . SER A 1 221 ? 3.625 6.990 -21.953 1.00 63.81 221 SER A C 1
ATOM 1751 O O . SER A 1 221 ? 2.974 7.627 -21.121 1.00 63.81 221 SER A O 1
ATOM 1753 N N . LYS A 1 222 ? 3.910 5.701 -21.787 1.00 82.56 222 LYS A N 1
ATOM 1754 C CA . LYS A 1 222 ? 3.622 4.981 -20.550 1.00 82.56 222 LYS A CA 1
ATOM 1755 C C . LYS A 1 222 ? 4.877 4.995 -19.698 1.00 82.56 222 LYS A C 1
ATOM 1757 O O . LYS A 1 222 ? 5.923 4.534 -20.146 1.00 82.56 222 LYS A O 1
ATOM 1762 N N . PHE A 1 223 ? 4.773 5.537 -18.494 1.00 88.19 223 PHE A N 1
ATOM 1763 C CA . PHE A 1 223 ? 5.853 5.505 -17.519 1.00 88.19 223 PHE A CA 1
ATOM 1764 C C . PHE A 1 223 ? 5.478 4.595 -16.361 1.00 88.19 223 PHE A C 1
ATOM 1766 O O . PHE A 1 223 ? 4.305 4.448 -16.011 1.00 88.19 223 PHE A O 1
ATOM 1773 N N . ARG A 1 224 ? 6.495 4.024 -15.732 1.00 91.38 224 ARG A N 1
ATOM 1774 C CA . ARG A 1 224 ? 6.393 3.319 -14.459 1.00 91.38 224 ARG A CA 1
ATOM 1775 C C . ARG A 1 224 ? 7.289 4.023 -13.463 1.00 91.38 224 ARG A C 1
ATOM 1777 O O . ARG A 1 224 ? 8.422 4.351 -13.793 1.00 91.38 224 ARG A O 1
ATOM 1784 N N . CYS A 1 225 ? 6.788 4.260 -12.260 1.00 92.88 225 CYS A N 1
ATOM 1785 C CA . CYS A 1 225 ? 7.557 4.885 -11.192 1.00 92.88 225 CYS A CA 1
ATOM 1786 C C . CYS A 1 225 ? 7.686 3.948 -10.008 1.00 92.88 225 CYS A C 1
ATOM 1788 O O . CYS A 1 225 ? 6.749 3.218 -9.682 1.00 92.88 225 CYS A O 1
ATOM 1790 N N . VAL A 1 226 ? 8.831 3.996 -9.336 1.00 95.88 226 VAL A N 1
ATOM 1791 C CA . VAL A 1 226 ? 9.044 3.254 -8.096 1.00 95.88 226 VAL A CA 1
ATOM 1792 C C . VAL A 1 226 ? 8.030 3.734 -7.054 1.00 95.88 226 VAL A C 1
ATOM 1794 O O . VAL A 1 226 ? 8.076 4.867 -6.578 1.00 95.88 226 VAL A O 1
ATOM 1797 N N . GLY A 1 227 ? 7.098 2.855 -6.690 1.00 94.81 227 GLY A N 1
ATOM 1798 C CA . GLY A 1 227 ? 6.005 3.071 -5.738 1.00 94.81 227 GLY A CA 1
ATOM 1799 C C . GLY A 1 227 ? 6.445 3.079 -4.276 1.00 94.81 227 GLY A C 1
ATOM 1800 O O . GLY A 1 227 ? 5.663 2.740 -3.382 1.00 94.81 227 GLY A O 1
ATOM 1801 N N . MET A 1 228 ? 7.711 3.409 -4.045 1.00 95.19 228 MET A N 1
ATOM 1802 C CA . MET A 1 228 ? 8.402 3.320 -2.774 1.00 95.19 228 MET A CA 1
ATOM 1803 C C . MET A 1 228 ? 9.253 4.571 -2.570 1.00 95.19 228 MET A C 1
ATOM 1805 O O . MET A 1 228 ? 9.821 5.112 -3.522 1.00 95.19 228 MET A O 1
ATOM 1809 N N . GLY A 1 229 ? 9.369 5.000 -1.320 1.00 92.81 229 GLY A N 1
ATOM 1810 C CA . GLY A 1 229 ? 10.237 6.104 -0.945 1.00 92.81 229 GLY A CA 1
ATOM 1811 C C . GLY A 1 229 ? 10.798 5.972 0.456 1.00 92.81 229 GLY A C 1
ATOM 1812 O O . GLY A 1 229 ? 10.630 4.945 1.121 1.00 92.81 229 GLY A O 1
ATOM 1813 N N . THR A 1 230 ? 11.492 7.016 0.887 1.00 91.12 230 THR A N 1
ATOM 1814 C CA . THR A 1 230 ? 12.164 7.076 2.175 1.00 91.12 230 THR A CA 1
ATOM 1815 C C . THR A 1 230 ? 11.516 8.110 3.073 1.00 91.12 230 THR A C 1
ATOM 1817 O O . THR A 1 230 ? 10.962 9.115 2.632 1.00 91.12 230 THR A O 1
ATOM 1820 N N . MET A 1 231 ? 11.555 7.858 4.374 1.00 83.38 231 MET A N 1
ATOM 1821 C CA . MET A 1 231 ? 11.028 8.786 5.363 1.00 83.38 231 MET A CA 1
ATOM 1822 C C . MET A 1 231 ? 12.020 9.064 6.482 1.00 83.38 231 MET A C 1
ATOM 1824 O O . MET A 1 231 ? 12.843 8.218 6.826 1.00 83.38 231 MET A O 1
ATOM 1828 N N . GLY A 1 232 ? 11.897 10.253 7.072 1.00 68.56 232 GLY A N 1
ATOM 1829 C CA . GLY A 1 232 ? 12.641 10.661 8.265 1.00 68.56 232 GLY A CA 1
ATOM 1830 C C . GLY A 1 232 ? 11.888 10.449 9.585 1.00 68.56 232 GLY A C 1
ATOM 1831 O O . GLY A 1 232 ? 12.252 11.079 10.569 1.00 68.56 232 GLY A O 1
ATOM 1832 N N . SER A 1 233 ? 10.804 9.664 9.605 1.00 60.81 233 SER A N 1
ATOM 1833 C CA . SER A 1 233 ? 9.928 9.489 10.779 1.00 60.81 233 SER A CA 1
ATOM 1834 C C . SER A 1 233 ? 10.321 8.319 11.688 1.00 60.81 233 SER A C 1
ATOM 1836 O O . SER A 1 233 ? 11.009 7.408 11.245 1.00 60.81 233 SER A O 1
ATOM 1838 N N . ASP A 1 234 ? 9.748 8.283 12.897 1.00 59.44 234 ASP A N 1
ATOM 1839 C CA . ASP A 1 234 ? 9.912 7.214 13.904 1.00 59.44 234 ASP A CA 1
ATOM 1840 C C . ASP A 1 234 ? 9.226 5.873 13.560 1.00 59.44 234 ASP A C 1
ATOM 1842 O O . ASP A 1 234 ? 9.335 4.907 14.312 1.00 59.44 234 ASP A O 1
ATOM 1846 N N . ALA A 1 235 ? 8.453 5.799 12.470 1.00 64.25 235 ALA A N 1
ATOM 1847 C CA . ALA A 1 235 ? 7.896 4.538 11.982 1.00 64.25 235 ALA A CA 1
ATOM 1848 C C . ALA A 1 235 ? 8.889 3.841 11.044 1.00 64.25 235 ALA A C 1
ATOM 1850 O O . ALA A 1 235 ? 9.434 4.483 10.147 1.00 64.25 235 ALA A O 1
ATOM 1851 N N . ASP A 1 236 ? 9.063 2.526 11.202 1.00 82.88 236 ASP A N 1
ATOM 1852 C CA . ASP A 1 236 ? 9.990 1.764 10.351 1.00 82.88 236 ASP A CA 1
ATOM 1853 C C . ASP A 1 236 ? 9.484 1.682 8.903 1.00 82.88 236 ASP A C 1
ATOM 1855 O O . ASP A 1 236 ? 10.274 1.719 7.953 1.00 82.88 236 ASP A O 1
ATOM 1859 N N . VAL A 1 237 ? 8.155 1.563 8.752 1.00 92.38 237 VAL A N 1
ATOM 1860 C CA . VAL A 1 237 ? 7.452 1.453 7.470 1.00 92.38 237 VAL A CA 1
ATOM 1861 C C . VAL A 1 237 ? 6.090 2.158 7.525 1.00 92.38 237 VAL A C 1
ATOM 1863 O O . VAL A 1 237 ? 5.325 1.979 8.477 1.00 92.38 237 VAL A O 1
ATOM 1866 N N . ILE A 1 238 ? 5.725 2.885 6.468 1.00 93.81 238 ILE A N 1
ATOM 1867 C CA . ILE A 1 238 ? 4.325 3.212 6.164 1.00 93.81 238 ILE A CA 1
ATOM 1868 C C . ILE A 1 238 ? 3.873 2.407 4.950 1.00 93.81 238 ILE A C 1
ATOM 1870 O O . ILE A 1 238 ? 4.435 2.518 3.863 1.00 93.81 238 ILE A O 1
ATOM 1874 N N . LEU A 1 239 ? 2.814 1.625 5.135 1.00 95.44 239 LEU A N 1
ATOM 1875 C CA . LEU A 1 239 ? 2.104 0.908 4.084 1.00 95.44 239 LEU A CA 1
ATOM 1876 C C . LEU A 1 239 ? 1.044 1.846 3.496 1.00 95.44 239 LEU A C 1
ATOM 1878 O O . LEU A 1 239 ? -0.094 1.896 3.970 1.00 95.44 239 LEU A O 1
ATOM 1882 N N . GLY A 1 240 ? 1.467 2.639 2.509 1.00 92.44 240 GLY A N 1
ATOM 1883 C CA . GLY A 1 240 ? 0.619 3.604 1.819 1.00 92.44 240 GLY A CA 1
ATOM 1884 C C . GLY A 1 240 ? -0.189 3.016 0.665 1.00 92.44 240 GLY A C 1
ATOM 1885 O O . GLY A 1 240 ? -0.429 1.810 0.568 1.00 92.44 240 GLY A O 1
ATOM 1886 N N . ASN A 1 241 ? -0.604 3.889 -0.251 1.00 88.94 241 ASN A N 1
ATOM 1887 C CA . ASN A 1 241 ? -1.550 3.534 -1.305 1.00 88.94 241 ASN A CA 1
ATOM 1888 C C . ASN A 1 241 ? -1.015 2.543 -2.336 1.00 88.94 241 ASN A C 1
ATOM 1890 O O . ASN A 1 241 ? -1.834 1.825 -2.894 1.00 88.94 241 ASN A O 1
ATOM 1894 N N . THR A 1 242 ? 0.303 2.396 -2.503 1.00 91.25 242 THR A N 1
ATOM 1895 C CA . THR A 1 242 ? 0.896 1.287 -3.279 1.00 91.25 242 THR A CA 1
ATOM 1896 C C . THR A 1 242 ? 0.412 -0.091 -2.798 1.00 91.25 242 THR A C 1
ATOM 1898 O O . THR A 1 242 ? 0.240 -1.002 -3.600 1.00 91.25 242 THR A O 1
ATOM 1901 N N . ILE A 1 243 ? 0.139 -0.263 -1.496 1.00 93.88 243 ILE A N 1
ATOM 1902 C CA . ILE A 1 243 ? -0.475 -1.496 -0.968 1.00 93.88 243 ILE A CA 1
ATOM 1903 C C . ILE A 1 243 ? -1.971 -1.522 -1.274 1.00 93.88 243 ILE A C 1
ATOM 1905 O O . ILE A 1 243 ? -2.496 -2.516 -1.775 1.00 93.88 243 ILE A O 1
ATOM 1909 N N . ASN A 1 244 ? -2.660 -0.416 -0.998 1.00 86.12 244 ASN A N 1
ATOM 1910 C CA . ASN A 1 244 ? -4.114 -0.315 -1.131 1.00 86.12 244 ASN A CA 1
ATOM 1911 C C . ASN A 1 244 ? -4.603 -0.367 -2.599 1.00 86.12 244 ASN A C 1
ATOM 1913 O O . ASN A 1 244 ? -5.797 -0.533 -2.838 1.00 86.12 244 ASN A O 1
ATOM 1917 N N . THR A 1 245 ? -3.712 -0.224 -3.588 1.00 84.62 245 THR A N 1
ATOM 1918 C CA . THR A 1 245 ? -4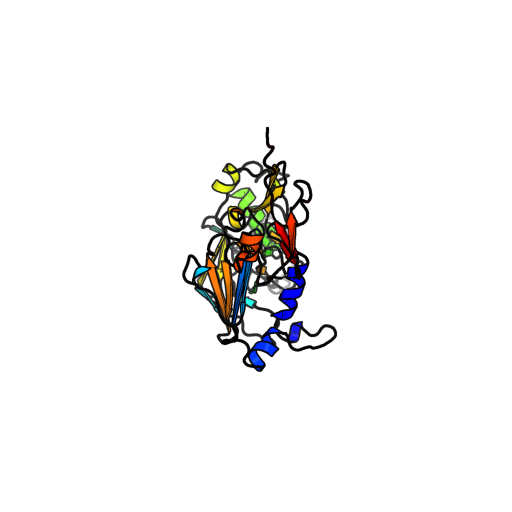.016 -0.470 -5.010 1.00 84.62 245 THR A CA 1
ATOM 1919 C C . THR A 1 245 ? -4.076 -1.956 -5.362 1.00 84.62 245 THR A C 1
ATOM 1921 O O . THR A 1 245 ? -4.753 -2.313 -6.323 1.00 84.62 245 THR A O 1
ATOM 1924 N N . LYS A 1 246 ? -3.402 -2.824 -4.594 1.00 91.50 246 LYS A N 1
ATOM 1925 C CA . LYS A 1 246 ? -3.464 -4.288 -4.752 1.00 91.50 246 LYS A CA 1
ATOM 1926 C C . LYS A 1 246 ? -4.469 -4.933 -3.801 1.00 91.50 246 LYS A C 1
ATOM 1928 O O . LYS A 1 246 ? -5.149 -5.889 -4.177 1.00 91.50 246 LYS A O 1
ATOM 1933 N N . TYR A 1 247 ? -4.549 -4.439 -2.570 1.00 95.06 247 TYR A N 1
ATOM 1934 C CA . TYR A 1 247 ? -5.339 -5.060 -1.513 1.00 95.06 247 TYR A CA 1
ATOM 1935 C C . TYR A 1 247 ? -6.594 -4.250 -1.178 1.00 95.06 247 TYR A C 1
ATOM 1937 O O . TYR A 1 247 ? -6.543 -3.036 -0.996 1.00 95.06 247 TYR A O 1
ATOM 1945 N N . LEU A 1 248 ? -7.718 -4.953 -1.021 1.00 94.69 248 LEU A N 1
ATOM 1946 C CA . LEU A 1 248 ? -8.825 -4.497 -0.190 1.00 94.69 248 LEU A CA 1
ATOM 1947 C C . LEU A 1 248 ? -8.338 -4.507 1.262 1.00 94.69 248 LEU A C 1
ATOM 1949 O O . LEU A 1 248 ? -8.088 -5.576 1.828 1.00 94.69 248 LEU A O 1
ATOM 1953 N N . THR A 1 249 ? -8.235 -3.324 1.857 1.00 95.94 249 THR A N 1
ATOM 1954 C CA . THR A 1 249 ? -7.737 -3.148 3.223 1.00 95.94 249 THR A CA 1
ATOM 1955 C C . THR A 1 249 ? -8.910 -2.977 4.179 1.00 95.94 249 THR A C 1
ATOM 1957 O O . THR A 1 249 ? -9.728 -2.069 4.025 1.00 95.94 249 THR A O 1
ATOM 1960 N N . ILE A 1 250 ? -9.005 -3.852 5.175 1.00 97.19 250 ILE A N 1
ATOM 1961 C CA . ILE A 1 250 ? -10.096 -3.924 6.151 1.00 97.19 250 ILE A CA 1
ATOM 1962 C C . ILE A 1 250 ? -9.565 -3.464 7.510 1.00 97.19 250 ILE A C 1
ATOM 1964 O O . ILE A 1 250 ? -8.645 -4.053 8.065 1.00 97.19 250 ILE A O 1
ATOM 1968 N N . TYR A 1 251 ? -10.175 -2.430 8.066 1.00 96.62 251 TYR A N 1
ATOM 1969 C CA . TYR A 1 251 ? -9.861 -1.850 9.364 1.00 96.62 251 TYR A CA 1
ATOM 1970 C C . TYR A 1 251 ? -10.895 -2.353 10.382 1.00 96.62 251 TYR A C 1
ATOM 1972 O O . TYR A 1 251 ? -11.913 -1.702 10.617 1.00 96.62 251 TYR A O 1
ATOM 1980 N N . ASP A 1 252 ? -10.671 -3.539 10.958 1.00 97.38 252 ASP A N 1
ATOM 1981 C CA . ASP A 1 252 ? -11.558 -4.188 11.941 1.00 97.38 252 ASP A CA 1
ATOM 1982 C C . ASP A 1 252 ? -11.177 -3.723 13.356 1.00 97.38 252 ASP A C 1
ATOM 1984 O O . ASP A 1 252 ? -10.497 -4.422 14.114 1.00 97.38 252 ASP A O 1
ATOM 1988 N N . ARG A 1 253 ? -11.581 -2.486 13.686 1.00 94.81 253 ARG A N 1
ATOM 1989 C CA . ARG A 1 253 ? -11.326 -1.844 14.989 1.00 94.81 253 ARG A CA 1
ATOM 1990 C C . ARG A 1 253 ? -11.962 -2.637 16.131 1.00 94.81 253 ARG A C 1
ATOM 1992 O O . ARG A 1 253 ? -11.328 -2.820 17.165 1.00 94.81 253 ARG A O 1
ATOM 1999 N N . GLN A 1 254 ? -13.159 -3.183 15.909 1.00 95.06 254 GLN A N 1
ATOM 2000 C CA . GLN A 1 254 ? -13.896 -4.006 16.870 1.00 95.06 254 GLN A CA 1
ATOM 2001 C C . GLN A 1 254 ? -13.101 -5.231 17.352 1.00 95.06 254 GLN A C 1
ATOM 2003 O O . GLN A 1 254 ? -13.202 -5.600 18.520 1.00 95.06 254 GLN A O 1
ATOM 2008 N N . ARG A 1 255 ? -12.329 -5.876 16.465 1.00 96.69 255 ARG A N 1
ATOM 2009 C CA . ARG A 1 255 ? -11.480 -7.042 16.792 1.00 96.69 255 ARG A CA 1
ATOM 2010 C C . ARG A 1 255 ? -9.990 -6.715 16.815 1.00 96.69 255 ARG A C 1
ATOM 2012 O O . ARG A 1 255 ? -9.170 -7.629 16.807 1.00 96.69 255 ARG A O 1
ATOM 2019 N N . GLU A 1 256 ? -9.652 -5.430 16.832 1.00 96.19 256 GLU A N 1
ATOM 2020 C CA . GLU A 1 256 ? -8.286 -4.921 16.933 1.00 96.19 256 GLU A CA 1
ATOM 2021 C C . GLU A 1 256 ? -7.322 -5.540 15.905 1.00 96.19 256 GLU A C 1
ATOM 2023 O O . GLU A 1 256 ? -6.219 -5.974 16.245 1.00 96.19 256 GLU A O 1
ATOM 2028 N N . ARG A 1 257 ? -7.727 -5.602 14.633 1.00 97.75 257 ARG A N 1
ATOM 2029 C CA . ARG A 1 257 ? -6.936 -6.237 13.566 1.00 97.75 257 ARG A CA 1
ATOM 2030 C C . ARG A 1 257 ? -7.105 -5.546 12.217 1.00 97.75 257 ARG A C 1
ATOM 2032 O O . ARG A 1 257 ? -8.137 -4.943 11.933 1.00 97.75 257 ARG A O 1
ATOM 2039 N N . MET A 1 258 ? -6.090 -5.681 11.374 1.00 98.00 258 MET A N 1
ATOM 2040 C CA . MET A 1 258 ? -6.130 -5.295 9.966 1.00 98.00 258 MET A CA 1
ATOM 2041 C C . MET A 1 258 ? -6.372 -6.533 9.112 1.00 98.00 258 MET A C 1
ATOM 2043 O O . MET A 1 258 ? -5.798 -7.582 9.383 1.00 98.00 258 MET A O 1
ATOM 2047 N N . GLY A 1 259 ? -7.222 -6.426 8.099 1.00 98.12 259 GLY A N 1
ATOM 2048 C CA . GLY A 1 259 ? -7.455 -7.470 7.108 1.00 98.12 259 GLY A CA 1
ATOM 2049 C C . GLY A 1 259 ? -6.981 -7.041 5.728 1.00 98.12 259 GLY A C 1
ATOM 2050 O O . GLY A 1 259 ? -7.088 -5.867 5.377 1.00 98.12 259 GLY A O 1
ATOM 2051 N N . PHE A 1 260 ? -6.502 -7.995 4.939 1.00 98.19 260 PHE A N 1
ATOM 2052 C CA . PHE A 1 260 ? -6.049 -7.765 3.572 1.00 98.19 260 PHE A CA 1
ATOM 2053 C C . PHE A 1 260 ? -6.556 -8.881 2.667 1.00 98.19 260 PHE A C 1
ATOM 2055 O O . PHE A 1 260 ? -6.427 -10.059 2.992 1.00 98.19 260 PHE A O 1
ATOM 2062 N N . ALA A 1 261 ? -7.119 -8.514 1.520 1.00 96.69 261 ALA A N 1
ATOM 2063 C CA . ALA A 1 261 ? -7.486 -9.450 0.463 1.00 96.69 261 ALA A CA 1
ATOM 2064 C C . ALA A 1 261 ? -7.067 -8.885 -0.889 1.00 96.69 261 ALA A C 1
ATOM 2066 O O . ALA A 1 261 ? -7.193 -7.682 -1.104 1.00 96.69 261 ALA A O 1
ATOM 2067 N N . VAL A 1 262 ? -6.598 -9.727 -1.809 1.00 94.81 262 VAL A N 1
ATOM 2068 C CA . VAL A 1 262 ? -6.312 -9.286 -3.180 1.00 94.81 262 VAL A CA 1
ATOM 2069 C C . VAL A 1 262 ? -7.598 -8.732 -3.776 1.00 94.81 262 VAL A C 1
ATOM 2071 O O . VAL A 1 262 ? -8.649 -9.373 -3.697 1.00 94.81 262 VAL A O 1
ATOM 2074 N N . THR A 1 263 ? -7.530 -7.533 -4.341 1.00 89.62 263 THR A N 1
ATOM 2075 C CA . THR A 1 263 ? -8.721 -6.834 -4.808 1.00 89.62 263 THR A CA 1
ATOM 2076 C C . THR A 1 263 ? -9.202 -7.311 -6.176 1.00 89.62 263 THR A C 1
ATOM 2078 O O . THR A 1 263 ? -8.418 -7.682 -7.060 1.00 89.62 263 THR A O 1
ATOM 2081 N N . GLU A 1 264 ? -10.516 -7.255 -6.383 1.00 83.94 264 GLU A N 1
ATOM 2082 C CA . GLU A 1 264 ? -11.087 -7.284 -7.721 1.00 83.94 264 GLU A CA 1
ATOM 2083 C C . GLU A 1 264 ? -10.623 -6.083 -8.548 1.00 83.94 264 GLU A C 1
ATOM 2085 O O . GLU A 1 264 ? -10.485 -4.963 -8.050 1.00 83.94 264 GLU A O 1
ATOM 2090 N N . LYS A 1 265 ? -10.391 -6.300 -9.851 1.00 71.38 265 LYS A N 1
ATOM 2091 C CA . LYS A 1 265 ? -10.008 -5.183 -10.728 1.00 71.38 265 LYS A CA 1
ATOM 2092 C C . LYS A 1 265 ? -11.128 -4.138 -10.692 1.00 71.38 265 LYS A C 1
ATOM 2094 O O . LYS A 1 265 ? -12.286 -4.470 -10.923 1.00 71.38 265 LYS A O 1
ATOM 2099 N N . ASN A 1 266 ? -10.766 -2.876 -10.463 1.00 66.75 266 ASN A N 1
ATOM 2100 C CA . ASN A 1 266 ? -11.700 -1.747 -10.395 1.00 66.75 266 ASN A CA 1
ATOM 2101 C C . ASN A 1 266 ? -12.757 -1.846 -9.275 1.00 66.75 266 ASN A C 1
ATOM 2103 O O . ASN A 1 266 ? -13.904 -1.427 -9.455 1.00 66.75 266 ASN A O 1
ATOM 2107 N N . CYS A 1 267 ? -12.382 -2.388 -8.116 1.00 70.50 267 CYS A N 1
ATOM 2108 C CA . CYS A 1 267 ? -13.257 -2.441 -6.952 1.00 70.50 267 CYS A CA 1
ATOM 2109 C C . CYS A 1 267 ? -13.879 -1.075 -6.598 1.00 70.50 267 CYS A C 1
ATOM 2111 O O . CYS A 1 267 ? -13.236 -0.026 -6.665 1.00 70.50 267 CYS A O 1
ATOM 2113 N N . GLY A 1 268 ? -15.149 -1.095 -6.192 1.00 57.25 268 GLY A N 1
ATOM 2114 C CA . GLY A 1 268 ? -15.795 0.067 -5.591 1.00 57.25 268 GLY A CA 1
ATOM 2115 C C . GLY A 1 268 ? -16.447 1.097 -6.521 1.00 57.25 268 GLY A C 1
ATOM 2116 O O . GLY A 1 268 ? -16.989 2.069 -6.011 1.00 57.25 268 GLY A O 1
ATOM 2117 N N . GLY A 1 269 ? -16.467 0.863 -7.840 1.00 57.41 269 GLY A N 1
ATOM 2118 C CA . GLY A 1 269 ? -17.038 1.787 -8.837 1.00 57.41 269 GLY A CA 1
ATOM 2119 C C . GLY A 1 269 ? -15.961 2.762 -9.316 1.00 57.41 269 GLY A C 1
ATOM 2120 O O . GLY A 1 269 ? -15.468 3.590 -8.563 1.00 57.41 269 GLY A O 1
ATOM 2121 N N . ALA A 1 270 ? -15.390 2.587 -10.507 1.00 51.22 270 ALA A N 1
ATOM 2122 C CA . ALA A 1 270 ? -16.031 2.834 -11.792 1.00 51.22 270 ALA A CA 1
ATOM 2123 C C . ALA A 1 270 ? -15.762 1.730 -12.848 1.00 51.22 270 ALA A C 1
ATOM 2125 O O . ALA A 1 270 ? -15.630 2.007 -14.046 1.00 51.22 270 ALA A O 1
ATOM 2126 N N . ALA A 1 271 ? -15.642 0.467 -12.417 1.00 49.34 271 ALA A N 1
ATOM 2127 C CA . ALA A 1 271 ? -15.516 -0.681 -13.320 1.00 49.34 271 ALA A CA 1
ATOM 2128 C C . ALA A 1 271 ? -16.664 -0.691 -14.343 1.00 49.34 271 ALA A C 1
ATOM 2130 O O . ALA A 1 271 ? -17.829 -0.782 -13.969 1.00 49.34 271 ALA A O 1
ATOM 2131 N N . GLY A 1 272 ? -16.346 -0.579 -15.633 1.00 50.94 272 GLY A N 1
ATOM 2132 C CA . GLY A 1 272 ? -17.358 -0.551 -16.691 1.00 50.94 272 GLY A CA 1
ATOM 2133 C C . GLY A 1 272 ? -18.062 0.796 -16.880 1.00 50.94 272 GLY A C 1
ATOM 2134 O O . GLY A 1 272 ? -18.853 0.924 -17.803 1.00 50.94 272 GLY A O 1
ATOM 2135 N N . CYS A 1 273 ? -17.748 1.846 -16.117 1.00 56.88 273 CYS A N 1
ATOM 2136 C CA . CYS A 1 273 ? -18.310 3.170 -16.411 1.00 56.88 273 CYS A CA 1
ATOM 2137 C C . CYS A 1 273 ? -17.812 3.729 -17.747 1.00 56.88 273 CYS A C 1
ATOM 2139 O O . CYS A 1 273 ? -18.514 4.500 -18.388 1.00 56.88 273 CYS A O 1
ATOM 2141 N N . SER A 1 274 ? -16.645 3.276 -18.212 1.00 52.50 274 SER A N 1
ATOM 2142 C CA . SER A 1 274 ? -16.116 3.589 -19.541 1.00 52.50 274 SER A CA 1
ATOM 2143 C C . SER A 1 274 ? -16.949 3.032 -20.698 1.00 52.50 274 SER A C 1
ATOM 2145 O O . SER A 1 274 ? -16.789 3.492 -21.827 1.00 52.50 274 SER A O 1
ATOM 2147 N N . VAL A 1 275 ? -17.840 2.061 -20.446 1.00 53.72 275 VAL A N 1
ATOM 2148 C CA . VAL A 1 275 ? -18.785 1.579 -21.465 1.00 53.72 275 VAL A CA 1
ATOM 2149 C C . VAL A 1 275 ? -20.044 2.443 -21.552 1.00 53.72 275 VAL A C 1
ATOM 2151 O O . VAL A 1 275 ? -20.795 2.319 -22.520 1.00 53.72 275 VAL A O 1
ATOM 2154 N N . LEU A 1 276 ? -20.279 3.324 -20.572 1.00 59.06 276 LEU A N 1
ATOM 2155 C CA . LEU A 1 276 ? -21.448 4.198 -20.528 1.00 59.06 276 LEU A CA 1
ATOM 2156 C C . LEU A 1 276 ? -21.194 5.421 -21.408 1.00 59.06 276 LEU A C 1
ATOM 2158 O O . LEU A 1 276 ? -20.513 6.371 -21.029 1.00 59.06 276 LEU A O 1
ATOM 2162 N N . LYS A 1 277 ? -21.741 5.368 -22.623 1.00 57.56 277 LYS A N 1
ATOM 2163 C CA . LYS A 1 277 ? -21.510 6.369 -23.676 1.00 57.56 277 LYS A CA 1
ATOM 2164 C C . LYS A 1 277 ? -22.396 7.602 -23.556 1.00 57.56 277 LYS A C 1
ATOM 2166 O O . LYS A 1 277 ? -22.180 8.572 -24.276 1.00 57.56 277 LYS A O 1
ATOM 2171 N N . THR A 1 278 ? -23.420 7.552 -22.708 1.00 58.34 278 THR A N 1
ATOM 2172 C CA . THR A 1 278 ? -24.341 8.666 -22.509 1.00 58.34 278 THR A CA 1
ATOM 2173 C C . THR A 1 278 ? -24.383 9.062 -21.048 1.00 58.34 278 THR A C 1
ATOM 2175 O O . THR A 1 278 ? -24.186 8.252 -20.138 1.00 58.34 278 THR A O 1
ATOM 2178 N N . CYS A 1 279 ? -24.674 10.334 -20.820 1.00 57.12 279 CYS A N 1
ATOM 2179 C CA . CYS A 1 279 ? -24.750 10.843 -19.472 1.00 57.12 279 CYS A CA 1
ATOM 2180 C C . CYS A 1 279 ? -25.974 10.337 -18.703 1.00 57.12 279 CYS A C 1
ATOM 2182 O O . CYS A 1 279 ? -25.907 10.197 -17.487 1.00 57.12 279 CYS A O 1
ATOM 2184 N N . ALA A 1 280 ? -27.064 10.015 -19.408 1.00 62.09 280 ALA A N 1
ATOM 2185 C CA . ALA A 1 280 ? -28.236 9.381 -18.814 1.00 62.09 280 ALA A CA 1
ATOM 2186 C C . ALA A 1 280 ? -27.881 8.001 -18.239 1.00 62.09 280 ALA A C 1
ATOM 2188 O O . ALA A 1 280 ? -28.238 7.705 -17.100 1.00 62.09 280 ALA A O 1
ATOM 2189 N N . ASP A 1 281 ? -27.102 7.203 -18.977 1.00 65.25 281 ASP A N 1
ATOM 2190 C CA . ASP A 1 281 ? -26.661 5.881 -18.520 1.00 65.25 281 ASP A CA 1
ATOM 2191 C C . ASP A 1 281 ? -25.679 5.988 -17.342 1.00 65.25 281 ASP A C 1
ATOM 2193 O O . ASP A 1 281 ? -25.772 5.226 -16.379 1.00 65.25 281 ASP A O 1
ATOM 2197 N N . CYS A 1 282 ? -24.758 6.961 -17.387 1.00 60.78 282 CYS A N 1
ATOM 2198 C CA . CYS A 1 282 ? -23.804 7.214 -16.305 1.00 60.78 282 CYS A CA 1
ATOM 2199 C C . CYS A 1 282 ? -24.494 7.685 -15.016 1.00 60.78 282 CYS A C 1
ATOM 2201 O O . CYS A 1 282 ? -24.212 7.145 -13.948 1.00 60.78 282 CYS A O 1
ATOM 2203 N N . ALA A 1 283 ? -25.424 8.641 -15.108 1.00 61.62 283 ALA A N 1
ATOM 2204 C CA . ALA A 1 283 ? -26.172 9.167 -13.965 1.00 61.62 283 ALA A CA 1
ATOM 2205 C C . ALA A 1 283 ? -27.170 8.148 -13.382 1.00 61.62 283 ALA A C 1
ATOM 2207 O O . ALA A 1 283 ? -27.435 8.155 -12.179 1.00 61.62 283 ALA A O 1
ATOM 2208 N N . ALA A 1 284 ? -27.711 7.248 -14.210 1.00 64.25 284 ALA A N 1
ATOM 2209 C CA . ALA A 1 284 ? -28.549 6.140 -13.753 1.00 64.25 284 ALA A CA 1
ATOM 2210 C C . ALA A 1 284 ? -27.738 5.038 -13.046 1.00 64.25 284 ALA A C 1
ATOM 2212 O O . ALA A 1 284 ? -28.288 4.283 -12.239 1.00 64.25 284 ALA A O 1
ATOM 2213 N N . ASN A 1 285 ? -26.433 4.942 -13.317 1.00 64.38 285 ASN A N 1
ATOM 2214 C CA . ASN A 1 285 ? -25.559 3.961 -12.695 1.00 64.38 285 ASN A CA 1
ATOM 2215 C C . ASN A 1 285 ? -24.962 4.499 -11.388 1.00 64.38 285 ASN A C 1
ATOM 2217 O O . ASN A 1 285 ? -23.995 5.257 -11.373 1.00 64.38 285 ASN A O 1
ATOM 2221 N N . PHE A 1 286 ? -25.509 4.036 -10.265 1.00 60.19 286 PHE A N 1
ATOM 2222 C CA . PHE A 1 286 ? -25.107 4.446 -8.917 1.00 60.19 286 PHE A CA 1
ATOM 2223 C C . PHE A 1 286 ? -23.600 4.289 -8.625 1.00 60.19 286 PHE A C 1
ATOM 2225 O O . PHE A 1 286 ? -23.039 5.099 -7.885 1.00 60.19 286 PHE A O 1
ATOM 2232 N N . ALA A 1 287 ? -22.940 3.292 -9.226 1.00 58.25 287 ALA A N 1
ATOM 2233 C CA . ALA A 1 287 ? -21.505 3.051 -9.063 1.00 58.25 287 ALA A CA 1
ATOM 2234 C C . ALA A 1 287 ? -20.631 4.015 -9.888 1.00 58.25 287 ALA A C 1
ATOM 2236 O O . ALA A 1 287 ? -19.476 4.237 -9.538 1.00 58.25 287 ALA A O 1
ATOM 2237 N N . CYS A 1 288 ? -21.171 4.597 -10.963 1.00 60.94 288 CYS A N 1
ATOM 2238 C CA . CYS A 1 288 ? -20.491 5.585 -11.810 1.00 60.94 288 CYS A CA 1
ATOM 2239 C C . CYS A 1 288 ? -20.793 7.024 -11.390 1.00 60.94 288 CYS A C 1
ATOM 2241 O O . CYS A 1 288 ? -19.957 7.913 -11.537 1.00 60.94 288 CYS A O 1
ATOM 2243 N N . ALA A 1 289 ? -21.987 7.239 -10.840 1.00 58.19 289 ALA A N 1
ATOM 2244 C CA . ALA A 1 289 ? -22.448 8.529 -10.360 1.00 58.19 289 ALA A CA 1
ATOM 2245 C C . ALA A 1 289 ? -22.008 8.839 -8.919 1.00 58.19 289 ALA A C 1
ATOM 2247 O O . ALA A 1 289 ? -22.351 9.893 -8.395 1.00 58.19 289 ALA A O 1
ATOM 2248 N N . TYR A 1 290 ? -21.292 7.927 -8.246 1.00 54.72 290 TYR A N 1
ATOM 2249 C CA . TYR A 1 290 ? -20.896 8.050 -6.835 1.00 54.72 290 TYR A CA 1
ATOM 2250 C C . TYR A 1 290 ? -22.061 8.449 -5.914 1.00 54.72 290 TYR A C 1
ATOM 2252 O O . TYR A 1 290 ? -21.905 9.261 -5.005 1.00 54.72 290 TYR A O 1
ATOM 2260 N N . SER A 1 291 ? -23.246 7.875 -6.138 1.00 50.09 291 SER A N 1
ATOM 2261 C CA . SER A 1 291 ? -24.494 8.219 -5.428 1.00 50.09 291 SER A CA 1
ATOM 2262 C C . SER A 1 291 ? -25.065 9.626 -5.679 1.00 50.09 291 SER A C 1
ATOM 2264 O O . SER A 1 291 ? -26.085 9.968 -5.075 1.00 50.09 291 SER A O 1
ATOM 2266 N N . TYR A 1 292 ? -24.481 10.435 -6.567 1.00 50.34 292 TYR A N 1
ATOM 2267 C CA . TYR A 1 292 ? -25.042 11.728 -6.958 1.00 50.34 292 TYR A CA 1
ATOM 2268 C C . TYR A 1 292 ? -26.157 11.536 -7.990 1.00 50.34 292 TYR A C 1
ATOM 2270 O O . TYR A 1 292 ? -25.951 10.973 -9.061 1.00 50.34 292 TYR A O 1
ATOM 2278 N N . LYS A 1 293 ? -27.359 12.035 -7.690 1.00 53.06 293 LYS A N 1
ATOM 2279 C CA . LYS A 1 293 ? -28.470 12.091 -8.652 1.00 53.06 293 LYS A CA 1
ATOM 2280 C C . LYS A 1 293 ? -28.412 13.403 -9.427 1.00 53.06 293 LYS A C 1
ATOM 2282 O O . LYS A 1 293 ? -29.244 14.284 -9.233 1.00 53.06 293 LYS A O 1
ATOM 2287 N N . THR A 1 294 ? -27.412 13.530 -10.289 1.00 52.72 294 THR A N 1
ATOM 2288 C CA . THR A 1 294 ? -27.211 14.722 -11.117 1.00 52.72 294 THR A CA 1
ATOM 2289 C C . THR A 1 294 ? -28.316 14.809 -12.169 1.00 52.72 294 THR A C 1
ATOM 2291 O O . THR A 1 294 ? -28.472 13.886 -12.969 1.00 52.72 294 THR A O 1
ATOM 2294 N N . LYS A 1 295 ? -29.091 15.900 -12.197 1.00 50.16 295 LYS A N 1
ATOM 2295 C CA . LYS A 1 295 ? -30.076 16.147 -13.273 1.00 50.16 295 LYS A CA 1
ATOM 2296 C C . LYS A 1 295 ? -29.453 16.792 -14.514 1.00 50.16 295 LYS A C 1
ATOM 2298 O O . LYS A 1 295 ? -30.140 16.928 -15.524 1.00 50.16 295 LYS A O 1
ATOM 2303 N N . LEU A 1 296 ? -28.186 17.205 -14.438 1.00 48.91 296 LEU A N 1
ATOM 2304 C CA . LEU A 1 296 ? -27.482 17.896 -15.509 1.00 48.91 296 LEU A CA 1
ATOM 2305 C C . LEU A 1 296 ? -26.197 17.156 -15.877 1.00 48.91 296 LEU A C 1
ATOM 2307 O O . LEU A 1 296 ? -25.431 16.719 -15.015 1.00 48.91 296 LEU A O 1
ATOM 2311 N N . CYS A 1 297 ? -25.942 17.033 -17.175 1.00 53.94 297 CYS A N 1
ATOM 2312 C CA . CYS A 1 297 ? -24.748 16.378 -17.675 1.00 53.94 297 CYS A CA 1
ATOM 2313 C C . CYS A 1 297 ? -24.086 17.198 -18.770 1.00 53.94 297 CYS A C 1
ATOM 2315 O O . CYS A 1 297 ? -24.756 17.623 -19.711 1.00 53.94 297 CYS A O 1
ATOM 2317 N N . LEU A 1 298 ? -22.770 17.377 -18.656 1.00 55.31 298 LEU A N 1
ATOM 2318 C CA . LEU A 1 298 ? -21.986 18.144 -19.613 1.00 55.31 298 LEU A CA 1
ATOM 2319 C C . LEU A 1 298 ? -21.064 17.205 -20.407 1.00 55.31 298 LEU A C 1
ATOM 2321 O O . LEU A 1 298 ? -20.370 16.372 -19.810 1.00 55.31 298 LEU A O 1
ATOM 2325 N N . PRO A 1 299 ? -21.060 17.297 -21.748 1.00 55.28 299 PRO A N 1
ATOM 2326 C CA . PRO A 1 299 ? -20.106 16.565 -22.566 1.00 55.28 299 PRO A CA 1
ATOM 2327 C C . PRO A 1 299 ? -18.684 17.032 -22.242 1.00 55.28 299 PRO A C 1
ATOM 2329 O O . PRO A 1 299 ? -18.404 18.230 -22.227 1.00 55.28 299 PRO A O 1
ATOM 2332 N N . ARG A 1 300 ? -17.775 16.087 -21.994 1.00 52.78 300 ARG A N 1
ATOM 2333 C CA . ARG A 1 300 ? -16.345 16.375 -21.867 1.00 52.78 300 ARG A CA 1
ATOM 2334 C C . ARG A 1 300 ? -15.787 16.655 -23.262 1.00 52.78 300 ARG A C 1
ATOM 2336 O O . ARG A 1 300 ? -15.852 15.782 -24.126 1.00 52.78 300 ARG A O 1
ATOM 2343 N N . ALA A 1 301 ? -15.250 17.854 -23.478 1.00 57.28 301 ALA A N 1
ATOM 2344 C CA . ALA A 1 301 ? -14.464 18.149 -24.673 1.00 57.28 301 ALA A CA 1
ATOM 2345 C C . ALA A 1 301 ? -13.182 17.298 -24.659 1.00 57.28 301 ALA A C 1
ATOM 2347 O O . ALA A 1 301 ? -12.597 17.104 -23.593 1.00 57.28 301 ALA A O 1
ATOM 2348 N N . GLU A 1 302 ? -12.737 16.803 -25.820 1.00 52.66 302 GLU A N 1
ATOM 2349 C CA . GLU A 1 302 ? -11.576 15.896 -25.938 1.00 52.66 302 GLU A CA 1
ATOM 2350 C C . GLU A 1 302 ? -10.291 16.446 -25.289 1.00 52.66 302 GLU A C 1
ATOM 2352 O O . GLU A 1 302 ? -9.430 15.670 -24.895 1.00 52.66 302 GLU A O 1
ATOM 2357 N N . HIS A 1 303 ? -10.187 17.764 -25.100 1.00 49.28 303 HIS A N 1
ATOM 2358 C CA . HIS A 1 303 ? -9.000 18.430 -24.559 1.00 49.28 303 HIS A CA 1
ATOM 2359 C C . HIS A 1 303 ? -9.044 18.727 -23.052 1.00 49.28 303 HIS A C 1
ATOM 2361 O O . HIS A 1 303 ? -8.064 19.231 -22.506 1.00 49.28 303 HIS A O 1
ATOM 2367 N N . ASP A 1 304 ? -10.145 18.432 -22.356 1.00 54.06 304 ASP A N 1
ATOM 2368 C CA . ASP A 1 304 ? -10.247 18.703 -20.919 1.00 54.06 304 ASP A CA 1
ATOM 2369 C C . ASP A 1 304 ? -9.706 17.506 -20.118 1.00 54.06 304 ASP A C 1
ATOM 2371 O O . ASP A 1 304 ? -10.445 16.614 -19.701 1.00 54.06 304 ASP A O 1
ATOM 2375 N N . THR A 1 305 ? -8.379 17.398 -19.997 1.00 53.84 305 THR A N 1
ATOM 2376 C CA . THR A 1 305 ? -7.670 16.233 -19.419 1.00 53.84 305 THR A CA 1
ATOM 2377 C C . THR A 1 305 ? -7.639 16.206 -17.889 1.00 53.84 305 THR A C 1
ATOM 2379 O O . THR A 1 305 ? -7.367 15.163 -17.295 1.00 53.84 305 THR A O 1
ATOM 2382 N N . LEU A 1 306 ? -7.973 17.327 -17.245 1.00 53.25 306 LEU A N 1
ATOM 2383 C CA . LEU A 1 306 ? -7.860 17.527 -15.796 1.00 53.25 306 LEU A CA 1
ATOM 2384 C C . LEU A 1 306 ? -8.998 16.895 -14.988 1.00 53.25 306 LEU A C 1
ATOM 2386 O O . LEU A 1 306 ? -8.826 16.621 -13.798 1.00 53.25 306 LEU A O 1
ATOM 2390 N N . ILE A 1 307 ? -10.149 16.648 -15.616 1.00 53.81 307 ILE A N 1
ATOM 2391 C CA . ILE A 1 307 ? -11.314 16.062 -14.954 1.00 53.81 307 ILE A CA 1
ATOM 2392 C C . ILE A 1 307 ? -11.323 14.548 -15.229 1.00 53.81 307 ILE A C 1
ATOM 2394 O O . ILE A 1 307 ? -11.495 14.140 -16.383 1.00 53.81 307 ILE A O 1
ATOM 2398 N N . PRO A 1 308 ? -11.120 13.685 -14.209 1.00 51.59 308 PRO A N 1
ATOM 2399 C CA . PRO A 1 308 ? -11.167 12.235 -14.395 1.00 51.59 308 PRO A CA 1
ATOM 2400 C C . PRO A 1 308 ? -12.546 11.813 -14.920 1.00 51.59 308 PRO A C 1
ATOM 2402 O O . PRO A 1 308 ? -13.533 12.505 -14.721 1.00 51.59 308 PRO A O 1
ATOM 2405 N N . TYR A 1 309 ? -12.643 10.697 -15.636 1.00 51.72 309 TYR A N 1
ATOM 2406 C CA . TYR A 1 309 ? -13.922 10.231 -16.180 1.00 51.72 309 TYR A CA 1
ATOM 2407 C C . TYR A 1 309 ? -14.278 8.839 -15.632 1.00 51.72 309 TYR A C 1
ATOM 2409 O O . TYR A 1 309 ? -13.399 7.972 -15.622 1.00 51.72 309 TYR A O 1
ATOM 2417 N N . PRO A 1 310 ? -15.547 8.605 -15.229 1.00 53.75 310 PRO A N 1
ATOM 2418 C CA . PRO A 1 310 ? -16.592 9.612 -14.986 1.00 53.75 310 PRO A CA 1
ATOM 2419 C C . PRO A 1 310 ? -16.265 10.491 -13.767 1.00 53.75 310 PRO A C 1
ATOM 2421 O O . PRO A 1 310 ? -15.679 10.018 -12.794 1.00 53.75 310 PRO A O 1
ATOM 2424 N N . TYR A 1 311 ? -16.670 11.764 -13.800 1.00 52.62 311 TYR A N 1
ATOM 2425 C CA . TYR A 1 311 ? -16.593 12.663 -12.642 1.00 52.62 311 TYR A CA 1
ATOM 2426 C C . TYR A 1 311 ? -17.963 13.235 -12.334 1.00 52.62 311 TYR A C 1
ATOM 2428 O O . TYR A 1 311 ? -18.632 13.763 -13.224 1.00 52.62 311 TYR A O 1
ATOM 2436 N N . CYS A 1 312 ? -18.350 13.138 -11.065 1.00 48.47 312 CYS A N 1
ATOM 2437 C CA . CYS A 1 312 ? -19.594 13.685 -10.551 1.00 48.47 312 CYS A CA 1
ATOM 2438 C C . CYS A 1 312 ? -19.297 14.608 -9.370 1.00 48.47 312 CYS A C 1
ATOM 2440 O O . CYS A 1 312 ? -18.590 14.220 -8.438 1.00 48.47 312 CYS A O 1
ATOM 2442 N N . HIS A 1 313 ? -19.845 15.820 -9.406 1.00 42.88 313 HIS A N 1
ATOM 2443 C CA . HIS A 1 313 ? -19.768 16.775 -8.305 1.00 42.88 313 HIS A CA 1
ATOM 2444 C C . HIS A 1 313 ? -21.072 17.573 -8.214 1.00 42.88 313 HIS A C 1
ATOM 2446 O O . HIS A 1 313 ? -21.468 18.234 -9.173 1.00 42.88 313 HIS A O 1
ATOM 2452 N N . GLY A 1 314 ? -21.749 17.517 -7.063 1.00 43.81 314 GLY A N 1
ATOM 2453 C CA . GLY A 1 314 ? -23.056 18.159 -6.887 1.00 43.81 314 GLY A CA 1
ATOM 2454 C C . GLY A 1 314 ? -24.111 17.568 -7.830 1.00 43.81 314 GLY A C 1
ATOM 2455 O O . GLY A 1 314 ? -24.264 16.352 -7.884 1.00 43.81 314 GLY A O 1
ATOM 2456 N N . ASP A 1 315 ? -24.805 18.423 -8.586 1.00 42.94 315 ASP A N 1
ATOM 2457 C CA . ASP A 1 315 ? -25.790 18.032 -9.609 1.00 42.94 315 ASP A CA 1
ATOM 2458 C C . ASP A 1 315 ? -25.184 17.864 -11.019 1.00 42.94 315 ASP A C 1
ATOM 2460 O O . ASP A 1 315 ? -25.931 17.830 -12.001 1.00 42.94 315 ASP A O 1
ATOM 2464 N N . PHE A 1 316 ? -23.853 17.750 -11.136 1.00 47.44 316 PHE A N 1
ATOM 2465 C CA . PHE A 1 316 ? -23.135 17.726 -12.415 1.00 47.44 316 PHE A CA 1
ATOM 2466 C C . PHE A 1 316 ? -22.349 16.431 -12.639 1.00 47.44 316 PHE A C 1
ATOM 2468 O O . PHE A 1 316 ? -21.626 15.975 -11.751 1.00 47.44 316 PHE A O 1
ATOM 2475 N N . CYS A 1 317 ? -22.433 15.890 -13.858 1.00 54.53 317 CYS A N 1
ATOM 2476 C CA . CYS A 1 317 ? -21.630 14.760 -14.333 1.00 54.53 317 CYS A CA 1
ATOM 2477 C C . CYS A 1 317 ? -20.901 15.108 -15.648 1.00 54.53 317 CYS A C 1
ATOM 2479 O O . CYS A 1 317 ? -21.525 15.650 -16.566 1.00 54.53 317 CYS A O 1
ATOM 2481 N N . TYR A 1 318 ? -19.608 14.770 -15.751 1.00 58.28 318 TYR A N 1
ATOM 2482 C CA . TYR A 1 318 ? -18.819 14.842 -16.991 1.00 58.28 318 TYR A CA 1
ATOM 2483 C C . TYR A 1 318 ? -18.731 13.470 -17.657 1.00 58.28 318 TYR A C 1
ATOM 2485 O O . TYR A 1 318 ? -18.271 12.506 -17.036 1.00 58.28 318 TYR A O 1
ATOM 2493 N N . CYS A 1 319 ? -19.126 13.393 -18.933 1.00 53.47 319 CYS A N 1
ATOM 2494 C CA . CYS A 1 319 ? -19.107 12.155 -19.717 1.00 53.47 319 CYS A CA 1
ATOM 2495 C C . CYS A 1 319 ? -18.321 12.285 -21.029 1.00 53.47 319 CYS A C 1
ATOM 2497 O O . CYS A 1 319 ? -18.384 13.325 -21.681 1.00 53.47 319 CYS A O 1
ATOM 2499 N N . SER A 1 320 ? -17.610 11.227 -21.442 1.00 51.19 320 SER A N 1
ATOM 2500 C CA . SER A 1 320 ? -16.960 11.167 -22.760 1.00 51.19 320 SER A CA 1
ATOM 2501 C C . SER A 1 320 ? -18.015 11.049 -23.864 1.00 51.19 320 SER A C 1
ATOM 2503 O O . SER A 1 320 ? -18.800 10.103 -23.877 1.00 51.19 320 SER A O 1
ATOM 2505 N N . VAL A 1 321 ? -18.030 12.001 -24.796 1.00 48.22 321 VAL A N 1
ATOM 2506 C CA . VAL A 1 321 ? -18.786 11.897 -26.051 1.00 48.22 321 VAL A CA 1
ATOM 2507 C C . VAL A 1 321 ? -17.824 11.496 -27.160 1.00 48.22 321 VAL A C 1
ATOM 2509 O O . VAL A 1 321 ? -16.865 12.210 -27.427 1.00 48.22 321 VAL A O 1
ATOM 2512 N N . ARG A 1 322 ? -18.107 10.395 -27.867 1.00 47.06 322 ARG A N 1
ATOM 2513 C CA . ARG A 1 322 ? -17.609 10.261 -29.241 1.00 47.06 322 ARG A CA 1
ATOM 2514 C C . ARG A 1 322 ? -18.435 11.198 -30.107 1.00 47.06 322 ARG A C 1
ATOM 2516 O O . ARG A 1 322 ? -19.638 10.980 -30.266 1.00 47.06 322 ARG A O 1
ATOM 2523 N N . VAL A 1 323 ? -17.795 12.211 -30.676 1.00 42.81 323 VAL A N 1
ATOM 2524 C CA . VAL A 1 323 ? -18.392 12.974 -31.770 1.00 42.81 323 VAL A CA 1
ATOM 2525 C C . VAL A 1 323 ? -18.507 12.013 -32.952 1.00 42.81 323 VAL A C 1
ATOM 2527 O O . VAL A 1 323 ? -17.508 11.619 -33.548 1.00 42.81 323 VAL A O 1
ATOM 2530 N N . TYR A 1 324 ? -19.724 11.575 -33.274 1.00 38.66 324 TYR A N 1
ATOM 2531 C CA . TYR A 1 324 ? -19.970 11.017 -34.597 1.00 38.66 324 TYR A CA 1
ATOM 2532 C C . TYR A 1 324 ? -19.832 12.178 -35.576 1.00 38.66 324 TYR A C 1
ATOM 2534 O O . TYR A 1 324 ? -20.738 13.007 -35.675 1.00 38.66 324 TYR A O 1
ATOM 2542 N N . PHE A 1 325 ? -18.709 12.250 -36.289 1.00 36.00 325 PHE A N 1
ATOM 2543 C CA . PHE A 1 325 ? -18.687 12.977 -37.549 1.00 36.00 325 PHE A CA 1
ATOM 2544 C C . PHE A 1 325 ? -19.744 12.318 -38.437 1.00 36.00 325 PHE A C 1
ATOM 2546 O O . PHE A 1 325 ? -19.591 11.169 -38.857 1.00 36.00 325 PHE A O 1
ATOM 2553 N N . ARG A 1 326 ? -20.873 13.005 -38.639 1.00 31.09 326 ARG A N 1
ATOM 2554 C CA . ARG A 1 326 ? -21.719 12.696 -39.788 1.00 31.09 326 ARG A CA 1
ATOM 2555 C C . ARG A 1 326 ? -20.914 13.095 -41.033 1.00 31.09 326 ARG A C 1
ATOM 2557 O O . ARG A 1 326 ? -20.286 14.152 -40.974 1.00 31.09 326 ARG A O 1
ATOM 2564 N N . PRO A 1 327 ? -20.869 12.229 -42.059 1.00 40.09 327 PRO A N 1
ATOM 2565 C CA . PRO A 1 327 ? -20.051 12.440 -43.249 1.00 40.09 327 PRO A CA 1
ATOM 2566 C C . PRO A 1 327 ? -20.395 13.734 -43.983 1.00 40.09 327 PRO A C 1
ATOM 2568 O O . PRO A 1 327 ? -21.568 14.172 -43.889 1.00 40.09 327 PRO A O 1
#

Organism: NCBI:txid101924

InterPro domains:
  IPR001461 Aspartic peptidase A1 [PR00792] (50-63)
  IPR001461 Aspartic peptidase A1 [PR00792] (136-147)
  IPR001461 Aspartic peptidase A1 [PR00792] (237-252)
  IPR001461 Aspartic peptidase A1 [PTHR47965] (26-272)
  IPR001969 Aspartic peptidase, active site [PS00141] (136-147)
  IPR021109 Aspartic peptidase domain superfamily [G3DSA:2.40.70.10] (29-291)
  IPR021109 Aspartic peptidase domain superfamily [SSF50630] (18-263)
  IPR033121 Peptidase family A1 domain [PF00026] (23-85)
  IPR033121 Peptidase family A1 domain [PF00026] (131-261)
  IPR033121 Peptidase family A1 domain [PS51767] (1-261)
  IPR034164 Pepsin-like domain [cd05471] (13-261)

Secondary structure (DSSP, 8-state):
-HHHHHHHHHHS-GGGGBSSSBPPPHHHHHHHTT-SSSS-EEEEEETTEEEEEESS--GGGBSSPPEEEEBPP-SS--S-EEEEEEEEEETTEEEE-PPPS-------------------------------EEEEEE-TT-SSEEEEHHHHHHHHHHHHHH-TTSTTTSSTT-S-STT-EEE--HHHHHHSPPEEEEBTTS-EEEE-HHHHEEEEE-SS-EEEEESEEEE-SS-SEEE-HHHHTTEEEEEEGGGTEEEEEEBPTTTTTTTTGGG--SHHHHHH-TTTTTT---SEEEEEPTT--SS-SSEEETTEEEEE-------

pLDDT: mean 75.25, std 21.19, range [24.94, 98.5]

Foldseek 3Di:
DVVQLVVLLQLWQQVQVVDPDSDGRPLNVCVVVVVAQASKWWWADAPQGTDIGRNDDDCQFFPFDKDKFFQDDDPGRGFSKFFFDLFKQWQNRTLHPDDDDDPPPDPPDDDDDDDDDDDPDDDPDDDDDDDRQTMETATQSDQFKAAAPVRLVSVLVCCLPVQVVQPQSVDPPHQSDFFRKDFDDVSNQVSGTWMWTGGPVGDIDIAGSPLQQDWDDDPPTIMTTGRYHYDPDPHRIYNYVSSSNQWTWMGRVVRRIIITGGTDHRHQDDVCVLVVQDPVSQLVDCRNQVNANAPDEDEDDPPPPPARPFDHDHNYTYHHHDPPPPD

Sequence (327 aa):
MVHLRQFFALVRYPPLACNPTCLKPVFDEMVGRKKVKEDMFSICFAGAGGSLVLGGFDAKMAKSRPFYVPLLKEKERSFYRVGLNESLIVGGVEVGFRFGGERKARNYGSTDVRAIKPHVFGSVTIQVSMPEMKTAIVDSGTTLIMFSKNTFDKLAKHLKTAHCDVPDLCERNSWFQEIQCFTEDEEILDKMPTIEIPFSNGEKLELEARDYLIPIYNELSKFRCVGMGTMGSDADVILGNTINTKYLTIYDRQRERMGFAVTEKNCGGAAGCSVLKTCADCAANFACAYSYKTKLCLPRAEHDTLIPYPYCHGDFCYCSVRVYFRP